Protein AF-C3YH88-F1 (afdb_monomer_lite)

Radius of gyration: 32.27 Å; chains: 1; bounding box: 60×62×86 Å

InterPro domains:
  IPR047794 Peptidase C45-like [NF040521] (9-190)
  IPR056704 Domain of unknown function DUF7802 [PF25085] (196-323)

pLDDT: mean 88.41, std 13.6, range [34.88, 98.88]

Structure (mmCIF, N/CA/C/O backbone):
data_AF-C3YH88-F1
#
_entry.id   AF-C3YH88-F1
#
loop_
_atom_site.group_PDB
_atom_site.id
_atom_site.type_symbol
_atom_site.label_atom_id
_atom_site.label_alt_id
_atom_site.label_comp_id
_atom_site.label_asym_id
_atom_site.label_entity_id
_atom_site.label_seq_id
_atom_site.pdbx_PDB_ins_code
_atom_site.Cartn_x
_atom_site.Cartn_y
_atom_site.Cartn_z
_atom_site.occupancy
_atom_site.B_iso_or_equiv
_atom_site.auth_seq_id
_atom_site.auth_comp_id
_atom_site.auth_asym_id
_atom_site.auth_atom_id
_atom_site.pdbx_PDB_model_num
ATOM 1 N N . MET A 1 1 ? -19.831 -17.818 22.509 1.00 57.97 1 MET A N 1
ATOM 2 C CA . MET A 1 1 ? -19.609 -16.361 22.603 1.00 57.97 1 MET A CA 1
ATOM 3 C C . MET A 1 1 ? -20.347 -15.708 21.444 1.00 57.97 1 MET A C 1
ATOM 5 O O . MET A 1 1 ? -20.298 -16.272 20.360 1.00 57.97 1 MET A O 1
ATOM 9 N N . ALA A 1 2 ? -21.088 -14.621 21.659 1.00 77.31 2 ALA A N 1
ATOM 10 C CA . ALA A 1 2 ? -21.776 -13.920 20.571 1.00 77.31 2 ALA A CA 1
ATOM 11 C C . ALA A 1 2 ? -20.863 -12.811 20.034 1.00 77.31 2 ALA A C 1
ATOM 13 O O . ALA A 1 2 ? -20.446 -11.947 20.805 1.00 77.31 2 ALA A O 1
ATOM 14 N N . VAL A 1 3 ? -20.541 -12.851 18.741 1.00 85.88 3 VAL A N 1
ATOM 15 C CA . VAL A 1 3 ? -19.722 -11.819 18.089 1.00 85.88 3 VAL A CA 1
ATOM 16 C C . VAL A 1 3 ? -20.570 -10.562 17.908 1.00 85.88 3 VAL A C 1
ATOM 18 O O . VAL A 1 3 ? -21.700 -10.633 17.422 1.00 85.88 3 VAL A O 1
ATOM 21 N N . ARG A 1 4 ? -20.051 -9.405 18.331 1.00 92.50 4 ARG A N 1
ATOM 22 C CA . ARG A 1 4 ? -20.743 -8.120 18.160 1.00 92.50 4 ARG A CA 1
ATOM 23 C C . ARG A 1 4 ? -20.701 -7.696 16.699 1.00 92.50 4 ARG A C 1
ATOM 25 O O . ARG A 1 4 ? -19.657 -7.814 16.069 1.00 92.50 4 ARG A O 1
ATOM 32 N N . VAL A 1 5 ? -21.811 -7.159 16.200 1.00 96.31 5 VAL A N 1
ATOM 33 C CA . VAL A 1 5 ? -21.922 -6.632 14.836 1.00 96.31 5 VAL A CA 1
ATOM 34 C C . VAL A 1 5 ? -22.281 -5.150 14.898 1.00 96.31 5 VAL A C 1
ATOM 36 O O . VAL A 1 5 ? -23.243 -4.771 15.567 1.00 96.31 5 VAL A O 1
ATOM 39 N N . CYS A 1 6 ? -21.511 -4.322 14.199 1.00 95.25 6 CYS A N 1
ATOM 40 C CA . CYS A 1 6 ? -21.687 -2.881 14.089 1.00 95.25 6 CYS A CA 1
ATOM 41 C C . CYS A 1 6 ? -22.045 -2.527 12.642 1.00 95.25 6 CYS A C 1
ATOM 43 O O . CYS A 1 6 ? -21.189 -2.588 11.762 1.00 95.25 6 CYS A O 1
ATOM 45 N N . CYS A 1 7 ? -23.295 -2.141 12.393 1.00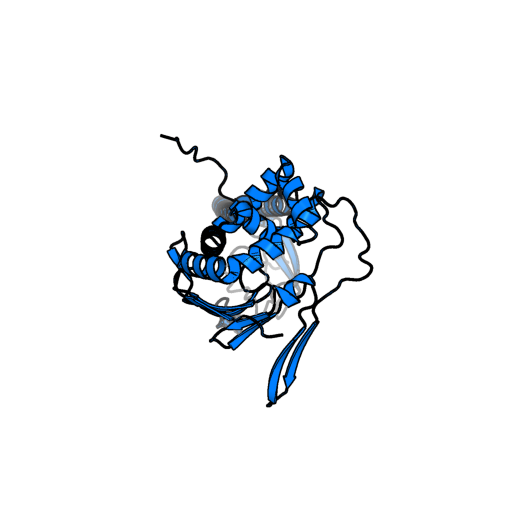 98.06 7 CYS A N 1
ATOM 46 C CA . CYS A 1 7 ? -23.708 -1.619 11.091 1.00 98.06 7 CYS A CA 1
ATOM 47 C C . CYS A 1 7 ? -23.444 -0.111 11.039 1.00 98.06 7 CYS A C 1
ATOM 49 O O . CYS A 1 7 ? -23.982 0.629 11.864 1.00 98.06 7 CYS A O 1
ATOM 51 N N . VAL A 1 8 ? -22.637 0.341 10.084 1.00 98.44 8 VAL A N 1
ATOM 52 C CA . VAL A 1 8 ? -22.178 1.734 9.973 1.00 98.44 8 VAL A CA 1
ATOM 53 C C . VAL A 1 8 ? -22.322 2.238 8.544 1.00 98.44 8 VAL A C 1
ATOM 55 O O . VAL A 1 8 ? -22.305 1.456 7.592 1.00 98.44 8 VAL A O 1
ATOM 58 N N . ARG A 1 9 ? -22.514 3.549 8.387 1.00 98.50 9 ARG A N 1
ATOM 59 C CA . ARG A 1 9 ? -22.671 4.163 7.063 1.00 98.50 9 ARG A CA 1
ATOM 60 C C . ARG A 1 9 ? -22.271 5.632 7.010 1.00 98.50 9 ARG A C 1
ATOM 62 O O . ARG A 1 9 ? -22.365 6.303 8.036 1.00 98.50 9 ARG A O 1
ATOM 69 N N . GLY A 1 10 ? -21.954 6.133 5.824 1.00 98.56 10 GLY A N 1
ATOM 70 C CA . GLY A 1 10 ? -21.683 7.550 5.564 1.00 98.56 10 GLY A CA 1
ATOM 71 C C . GLY A 1 10 ? -20.268 7.779 5.044 1.00 98.56 10 GLY A C 1
ATOM 72 O O . GLY A 1 10 ? -19.643 6.858 4.524 1.00 98.56 10 GLY A O 1
ATOM 73 N N . SER A 1 11 ? -19.730 8.983 5.236 1.00 98.56 11 SER A N 1
ATOM 74 C CA . SER A 1 11 ? -18.322 9.253 4.919 1.00 98.56 11 SER A CA 1
ATOM 75 C C . SER A 1 11 ? -17.373 8.442 5.809 1.00 98.56 11 SER A C 1
ATOM 77 O O . SER A 1 11 ? -17.748 8.017 6.905 1.00 98.56 11 SER A O 1
ATOM 79 N N . HIS A 1 12 ? -16.114 8.293 5.392 1.00 98.50 12 HIS A N 1
ATOM 80 C CA . HIS A 1 12 ? -15.069 7.638 6.187 1.00 98.50 12 HIS A CA 1
ATOM 81 C C . HIS A 1 12 ? -14.992 8.162 7.629 1.00 98.50 12 HIS A C 1
ATOM 83 O O . HIS A 1 12 ? -15.072 7.386 8.582 1.00 98.50 12 HIS A O 1
ATOM 89 N N . TYR A 1 13 ? -14.964 9.484 7.822 1.00 98.75 13 TYR A N 1
ATOM 90 C CA . TYR A 1 13 ? -15.019 10.083 9.160 1.00 98.75 13 TYR A CA 1
ATOM 91 C C . TYR A 1 13 ? -16.276 9.664 9.948 1.00 98.75 13 TYR A C 1
ATOM 93 O O . TYR A 1 13 ? -16.187 9.299 11.122 1.00 98.75 13 TYR A O 1
ATOM 101 N N . GLN A 1 14 ? -17.462 9.678 9.326 1.00 98.81 14 GLN A N 1
ATOM 102 C CA . GLN A 1 14 ? -18.712 9.294 9.997 1.00 98.81 14 GLN A CA 1
ATOM 103 C C . GLN A 1 14 ? -18.744 7.807 10.363 1.00 98.81 14 GLN A C 1
ATOM 105 O O . GLN A 1 14 ? -19.274 7.447 11.420 1.00 98.81 14 GLN A O 1
ATOM 110 N N . VAL A 1 15 ? -18.196 6.950 9.502 1.00 98.69 15 VAL A N 1
ATOM 111 C CA . VAL A 1 15 ? -18.030 5.513 9.738 1.00 98.69 15 VAL A CA 1
ATOM 112 C C . VAL A 1 15 ? -17.106 5.290 10.931 1.00 98.69 15 VAL A C 1
ATOM 114 O O . VAL A 1 15 ? -17.516 4.649 11.902 1.00 98.69 15 VAL A O 1
ATOM 117 N N . GLY A 1 16 ? -15.934 5.927 10.934 1.00 98.69 16 GLY A N 1
ATOM 118 C CA . GLY A 1 16 ? -15.005 5.914 12.060 1.00 98.69 16 GLY A CA 1
ATOM 119 C C . GLY A 1 16 ? -15.659 6.370 13.363 1.00 98.69 16 GLY A C 1
ATOM 120 O O . GLY A 1 16 ? -15.579 5.681 14.380 1.00 98.69 16 GLY A O 1
ATOM 121 N N . LEU A 1 17 ? -16.399 7.481 13.332 1.00 98.88 17 LEU A N 1
ATOM 122 C CA . LEU A 1 17 ? -17.124 8.025 14.484 1.00 98.88 17 LEU A CA 1
ATOM 123 C C . LEU A 1 17 ? -18.154 7.043 15.054 1.00 98.88 17 LEU A C 1
ATOM 125 O O . LEU A 1 17 ? -18.260 6.890 16.276 1.00 98.88 17 LEU A O 1
ATOM 129 N N . GLN A 1 18 ? -18.907 6.362 14.190 1.00 98.75 18 GLN A N 1
ATOM 130 C CA . GLN A 1 18 ? -19.870 5.341 14.603 1.00 98.75 18 GLN A CA 1
ATOM 131 C C . GLN A 1 18 ? -19.177 4.127 15.225 1.00 98.75 18 GLN A C 1
ATOM 133 O O . GLN A 1 18 ? -19.597 3.688 16.299 1.00 98.75 18 GLN A O 1
ATOM 138 N N . ILE A 1 19 ? -18.096 3.630 14.611 1.00 98.38 19 ILE A N 1
ATOM 139 C CA . ILE A 1 19 ? -17.292 2.523 15.150 1.00 98.38 19 ILE A CA 1
ATOM 140 C C . ILE A 1 19 ? -16.731 2.905 16.522 1.00 98.38 19 ILE A C 1
ATOM 142 O O . ILE A 1 19 ? -16.941 2.182 17.496 1.00 98.38 19 ILE A O 1
ATOM 146 N N . GLY A 1 20 ? -16.093 4.074 16.631 1.00 98.31 20 GLY A N 1
ATOM 147 C CA . GLY A 1 20 ? -15.507 4.572 17.873 1.00 98.31 20 GLY A CA 1
ATOM 148 C C . GLY A 1 20 ? -16.529 4.674 19.006 1.00 98.31 20 GLY A C 1
ATOM 149 O O . GLY A 1 20 ? -16.236 4.276 20.131 1.00 98.31 20 GLY A O 1
ATOM 150 N N . ARG A 1 21 ? -17.754 5.140 18.722 1.00 98.44 21 ARG A N 1
ATOM 151 C CA . ARG A 1 21 ? -18.841 5.207 19.717 1.00 98.44 21 ARG A CA 1
ATOM 152 C C . ARG A 1 21 ? -19.345 3.822 20.118 1.00 98.44 21 ARG A C 1
ATOM 154 O O . ARG A 1 21 ? -19.516 3.559 21.307 1.00 98.44 21 ARG A O 1
ATOM 161 N N . ALA A 1 22 ? -19.580 2.944 19.144 1.00 97.75 22 ALA A N 1
ATOM 162 C CA . ALA A 1 22 ? -20.133 1.610 19.376 1.00 97.75 22 ALA A CA 1
ATOM 163 C C . ALA A 1 22 ? -19.144 0.668 20.087 1.00 97.75 22 ALA A C 1
ATOM 165 O O . ALA A 1 22 ? -19.549 -0.181 20.885 1.00 97.75 22 ALA A O 1
ATOM 166 N N . ALA A 1 23 ? -17.847 0.829 19.820 1.00 96.94 23 ALA A N 1
ATOM 167 C CA . ALA A 1 23 ? -16.780 -0.017 20.339 1.00 96.94 23 ALA A CA 1
ATOM 168 C C . ALA A 1 23 ? -15.879 0.679 21.373 1.00 96.94 23 ALA A C 1
ATOM 170 O O . ALA A 1 23 ? -14.876 0.092 21.766 1.00 96.94 23 ALA A O 1
ATOM 171 N N . ARG A 1 24 ? -16.236 1.878 21.871 1.00 97.50 24 ARG A N 1
ATOM 172 C CA . ARG A 1 24 ? -15.436 2.679 22.827 1.00 97.50 24 ARG A CA 1
ATOM 173 C C . ARG A 1 24 ? -14.778 1.839 23.923 1.00 97.50 24 ARG A C 1
ATOM 175 O O . ARG A 1 24 ? -13.582 1.968 24.159 1.00 97.50 24 ARG A O 1
ATOM 182 N N . ARG A 1 25 ? -15.561 0.981 24.587 1.00 97.12 25 ARG A N 1
ATOM 183 C CA . ARG A 1 25 ? -15.073 0.134 25.685 1.00 97.12 25 ARG A CA 1
ATOM 184 C C . ARG A 1 25 ? -14.060 -0.900 25.191 1.00 97.12 25 ARG A C 1
ATOM 186 O O . ARG A 1 25 ? -13.023 -1.050 25.817 1.00 97.12 25 ARG A O 1
ATOM 193 N N . GLN A 1 26 ? -14.353 -1.584 24.084 1.00 97.31 26 GLN A N 1
ATOM 194 C CA . GLN A 1 26 ? -13.459 -2.582 23.493 1.00 97.31 26 GLN A CA 1
ATOM 195 C C . GLN A 1 26 ? -12.142 -1.957 23.038 1.00 97.31 26 GLN A C 1
ATOM 197 O O . GLN A 1 26 ? -11.095 -2.531 23.295 1.00 97.31 26 GLN A O 1
ATOM 202 N N . ILE A 1 27 ? -12.187 -0.773 22.420 1.00 98.12 27 ILE A N 1
ATOM 203 C CA . ILE A 1 27 ? -10.985 -0.068 21.960 1.00 98.12 27 ILE A CA 1
ATOM 204 C C . ILE A 1 27 ? -10.130 0.359 23.158 1.00 98.12 27 ILE A C 1
ATOM 206 O O . ILE A 1 27 ? -8.933 0.092 23.179 1.00 98.12 27 ILE A O 1
ATOM 210 N N . ALA A 1 28 ? -10.737 0.979 24.174 1.00 98.25 28 ALA A N 1
ATOM 211 C CA . ALA A 1 28 ? -10.010 1.414 25.365 1.00 98.25 28 ALA A CA 1
ATOM 212 C C . ALA A 1 28 ? -9.378 0.232 26.116 1.00 98.25 28 ALA A C 1
ATOM 214 O O . ALA A 1 28 ? -8.209 0.293 26.479 1.00 98.25 28 ALA A O 1
ATOM 215 N N . GLU A 1 29 ? -10.137 -0.851 26.303 1.00 97.81 29 GLU A N 1
ATOM 216 C CA . GLU A 1 29 ? -9.656 -2.064 26.967 1.00 97.81 29 GLU A CA 1
ATOM 217 C C . GLU A 1 29 ? -8.563 -2.774 26.158 1.00 97.81 29 GLU A C 1
ATOM 219 O O . GLU A 1 29 ? -7.609 -3.281 26.741 1.00 97.81 29 GLU A O 1
ATOM 224 N N . TYR A 1 30 ? -8.678 -2.787 24.826 1.00 97.31 30 TYR A N 1
ATOM 225 C CA . TYR A 1 30 ? -7.654 -3.351 23.954 1.00 97.31 30 TYR A CA 1
ATOM 226 C C . TYR A 1 30 ? -6.347 -2.581 24.103 1.00 97.31 30 TYR A C 1
ATOM 228 O O . TYR A 1 30 ? -5.350 -3.194 24.453 1.00 97.31 30 TYR A O 1
ATOM 236 N N . LEU A 1 31 ? -6.353 -1.250 23.944 1.00 96.75 31 LEU A N 1
ATOM 237 C CA . LEU A 1 31 ? -5.138 -0.442 24.102 1.00 96.75 31 LEU A CA 1
ATOM 238 C C . LEU A 1 31 ? -4.496 -0.614 25.484 1.00 96.75 31 LEU A C 1
ATOM 240 O O . LEU A 1 31 ? -3.288 -0.804 25.568 1.00 96.75 31 LEU A O 1
ATOM 244 N N . ASP A 1 32 ? -5.292 -0.576 26.555 1.00 96.69 32 ASP A N 1
ATOM 245 C CA . ASP A 1 32 ? -4.800 -0.695 27.935 1.00 96.69 32 ASP A CA 1
ATOM 246 C C . ASP A 1 32 ? -4.107 -2.043 28.202 1.00 96.69 32 ASP A C 1
ATOM 248 O O . ASP A 1 32 ? -3.078 -2.102 28.874 1.00 96.69 32 ASP A O 1
ATOM 252 N N . ARG A 1 33 ? -4.644 -3.132 27.637 1.00 96.50 33 ARG A N 1
ATOM 253 C CA . ARG A 1 33 ? -4.150 -4.499 27.862 1.00 96.50 33 ARG A CA 1
ATOM 254 C C . ARG A 1 33 ? -3.160 -4.982 26.800 1.00 96.50 33 ARG A C 1
ATOM 256 O O . ARG A 1 33 ? -2.546 -6.030 26.995 1.00 96.50 33 ARG A O 1
ATOM 263 N N . HIS A 1 34 ? -3.013 -4.269 25.684 1.00 94.44 34 HIS A N 1
ATOM 264 C CA . HIS A 1 34 ? -2.183 -4.708 24.567 1.00 94.44 34 HIS A CA 1
ATOM 265 C C . HIS A 1 34 ? -0.698 -4.696 24.939 1.00 94.44 34 HIS A C 1
ATOM 267 O O . HIS A 1 34 ? -0.127 -3.667 25.306 1.00 94.44 34 HIS A O 1
ATOM 273 N N . HIS A 1 35 ? -0.046 -5.844 24.779 1.00 90.94 35 HIS A N 1
ATOM 274 C CA . HIS A 1 35 ? 1.294 -6.105 25.305 1.00 90.94 35 HIS A CA 1
ATOM 275 C C . HIS A 1 35 ? 2.395 -5.157 24.784 1.00 90.94 35 HIS A C 1
ATOM 277 O O . HIS A 1 35 ? 3.345 -4.879 25.516 1.00 90.94 35 HIS A O 1
ATOM 283 N N . VAL A 1 36 ? 2.280 -4.616 23.561 1.00 91.00 36 VAL A N 1
ATOM 284 C CA . VAL A 1 36 ? 3.256 -3.638 23.024 1.00 91.00 36 VAL A CA 1
ATOM 285 C C . VAL A 1 36 ? 2.870 -2.173 23.222 1.00 91.00 36 VAL A C 1
ATOM 287 O O . VAL A 1 36 ? 3.720 -1.306 23.025 1.00 91.00 36 VAL A O 1
ATOM 290 N N . PHE A 1 37 ? 1.629 -1.851 23.604 1.00 95.31 37 PHE A N 1
ATOM 291 C CA . PHE A 1 37 ? 1.146 -0.465 23.540 1.00 95.31 37 PHE A CA 1
ATOM 292 C C . PHE A 1 37 ? 1.916 0.472 24.481 1.00 95.31 37 PHE A C 1
ATOM 294 O O . PHE A 1 37 ? 2.349 1.547 24.067 1.00 95.31 37 PHE A O 1
ATOM 301 N N . ALA A 1 38 ? 2.194 0.035 25.712 1.00 94.44 38 ALA A N 1
ATOM 302 C CA . ALA A 1 38 ? 3.003 0.807 26.658 1.00 94.44 38 ALA A CA 1
ATOM 303 C C . ALA A 1 38 ? 4.431 1.077 26.137 1.00 94.44 38 ALA A C 1
ATOM 305 O O . ALA A 1 38 ? 4.948 2.184 26.292 1.00 94.44 38 ALA A O 1
ATOM 306 N N . ASN A 1 39 ? 5.052 0.094 25.473 1.00 93.62 39 ASN A N 1
ATOM 307 C CA . ASN A 1 39 ? 6.373 0.258 24.861 1.00 93.62 39 ASN A CA 1
ATOM 308 C C . ASN A 1 39 ? 6.332 1.251 23.687 1.00 93.62 39 ASN A C 1
ATOM 310 O O . ASN A 1 39 ? 7.173 2.143 23.597 1.00 93.62 39 ASN A O 1
ATOM 314 N N . LEU A 1 40 ? 5.316 1.151 22.824 1.00 95.56 40 LEU A N 1
ATOM 315 C CA . LEU A 1 40 ? 5.109 2.077 21.708 1.00 95.56 40 LEU A CA 1
ATOM 316 C C . LEU A 1 40 ? 4.924 3.522 22.185 1.00 95.56 40 LEU A C 1
ATOM 318 O O . LEU A 1 40 ? 5.488 4.438 21.587 1.00 95.56 40 LEU A O 1
ATOM 322 N N . LEU A 1 41 ? 4.186 3.736 23.279 1.00 96.56 41 LEU A N 1
ATOM 323 C CA . LEU A 1 41 ? 4.066 5.061 23.891 1.00 96.56 41 LEU A CA 1
ATOM 324 C C . LEU A 1 41 ? 5.427 5.591 24.351 1.00 96.56 41 LEU A C 1
ATOM 326 O O . LEU A 1 41 ? 5.716 6.764 24.124 1.00 96.56 41 LEU A O 1
ATOM 330 N N . GLY A 1 42 ? 6.273 4.739 24.940 1.00 95.75 42 GLY A N 1
ATOM 331 C CA . GLY A 1 42 ? 7.651 5.082 25.296 1.00 95.75 42 GLY A CA 1
ATOM 332 C C . GLY A 1 42 ? 8.488 5.493 24.081 1.00 95.75 42 GLY A C 1
ATOM 333 O O . GLY A 1 42 ? 9.126 6.545 24.106 1.00 95.75 42 GLY A O 1
ATOM 334 N N . ILE A 1 43 ? 8.420 4.725 22.988 1.00 94.75 43 ILE A N 1
ATOM 335 C CA . ILE A 1 43 ? 9.097 5.046 21.721 1.00 94.75 43 ILE A CA 1
ATOM 336 C C . ILE A 1 43 ? 8.622 6.403 21.182 1.00 94.75 43 ILE A C 1
ATOM 338 O O . ILE A 1 43 ? 9.448 7.231 20.798 1.00 94.75 43 ILE A O 1
ATOM 342 N N . LEU A 1 44 ? 7.314 6.676 21.207 1.00 95.12 44 LEU A N 1
ATOM 343 C CA . LEU A 1 44 ? 6.722 7.927 20.715 1.00 95.12 44 LEU A CA 1
ATOM 344 C C . LEU A 1 44 ? 7.171 9.182 21.497 1.00 95.12 44 LEU A C 1
ATOM 346 O O . LEU A 1 44 ? 7.090 10.298 20.966 1.00 95.12 44 LEU A O 1
ATOM 350 N N . GLN A 1 45 ? 7.638 9.025 22.743 1.00 95.50 45 GLN A N 1
ATOM 351 C CA . GLN A 1 45 ? 8.230 10.121 23.525 1.00 95.50 45 GLN A CA 1
ATOM 352 C C . GLN A 1 45 ? 9.681 10.433 23.132 1.00 95.50 45 GLN A C 1
ATOM 354 O O . GLN A 1 45 ? 10.199 11.484 23.505 1.00 95.50 45 GLN A O 1
ATOM 359 N N . THR A 1 46 ? 10.352 9.549 22.392 1.00 95.44 46 THR A N 1
ATOM 360 C CA . THR A 1 46 ? 11.701 9.812 21.879 1.00 95.44 46 THR A CA 1
ATOM 361 C C . THR A 1 46 ? 11.647 10.677 20.622 1.00 95.44 46 THR A C 1
ATOM 363 O O . THR A 1 46 ? 10.702 10.589 19.837 1.00 95.44 46 THR A O 1
ATOM 366 N N . GLU A 1 47 ? 12.693 11.470 20.381 1.00 92.56 47 GLU A N 1
ATOM 367 C CA . GLU A 1 47 ? 12.793 12.288 19.164 1.00 92.56 47 GLU A CA 1
ATOM 368 C C . GLU A 1 47 ? 12.760 11.422 17.895 1.00 92.56 47 GLU A C 1
ATOM 370 O O . GLU A 1 47 ? 12.002 11.688 16.966 1.00 92.56 47 GLU A O 1
ATOM 375 N N . ALA A 1 48 ? 13.523 10.324 17.880 1.00 89.50 48 ALA A N 1
ATOM 376 C CA . ALA A 1 48 ? 13.552 9.399 16.749 1.00 89.50 48 ALA A CA 1
ATOM 377 C C . ALA A 1 48 ? 12.178 8.759 16.489 1.00 89.50 48 ALA A C 1
ATOM 379 O O . ALA A 1 48 ? 11.735 8.688 15.342 1.00 89.50 48 ALA A O 1
ATOM 380 N N . GLY A 1 49 ? 11.482 8.325 17.546 1.00 92.62 49 GLY A N 1
ATOM 381 C CA . GLY A 1 49 ? 10.148 7.738 17.429 1.00 92.62 49 GLY A CA 1
ATOM 382 C C . GLY A 1 49 ? 9.113 8.751 16.955 1.00 92.62 49 GLY A C 1
ATOM 383 O O . GLY A 1 49 ? 8.271 8.419 16.122 1.00 92.62 49 GLY A O 1
ATOM 384 N N . ARG A 1 50 ? 9.212 10.008 17.406 1.00 94.31 50 ARG A N 1
ATOM 385 C CA . ARG A 1 50 ? 8.354 11.095 16.926 1.00 94.31 50 ARG A CA 1
ATOM 386 C C . ARG A 1 50 ? 8.581 11.389 15.446 1.00 94.31 50 ARG A C 1
ATOM 388 O O . ARG A 1 50 ? 7.608 11.505 14.707 1.00 94.31 50 ARG A O 1
ATOM 395 N N . ILE A 1 51 ? 9.836 11.471 15.004 1.00 90.56 51 ILE A N 1
ATOM 396 C CA . ILE A 1 51 ? 10.178 11.681 13.590 1.00 90.56 51 ILE A CA 1
ATOM 397 C C . ILE A 1 51 ? 9.581 10.570 12.719 1.00 90.56 51 ILE A C 1
ATOM 399 O O . ILE A 1 51 ? 8.975 10.870 11.687 1.00 90.56 51 ILE A O 1
ATOM 403 N N . LEU A 1 52 ? 9.721 9.309 13.141 1.00 91.19 52 LEU A N 1
ATOM 404 C CA . LEU A 1 52 ? 9.205 8.158 12.401 1.00 91.19 52 LEU A CA 1
ATOM 405 C C . LEU A 1 52 ? 7.671 8.163 12.339 1.00 91.19 52 LEU A C 1
ATOM 407 O O . LEU A 1 52 ? 7.101 8.054 11.256 1.00 91.19 52 LEU A O 1
ATOM 411 N N . TYR A 1 53 ? 7.011 8.372 13.480 1.00 95.56 53 TYR A N 1
ATOM 412 C CA . TYR A 1 53 ? 5.556 8.487 13.575 1.00 95.56 53 TYR A CA 1
ATOM 413 C C . TYR A 1 53 ? 5.005 9.585 12.650 1.00 95.56 53 TYR A C 1
ATOM 415 O O . TYR A 1 53 ? 4.078 9.349 11.875 1.00 95.56 53 TYR A O 1
ATOM 423 N N . GLU A 1 54 ? 5.596 10.783 12.686 1.00 95.31 54 GLU A N 1
ATOM 424 C CA . GLU A 1 54 ? 5.170 11.897 11.832 1.00 95.31 54 GLU A CA 1
ATOM 425 C C . GLU A 1 54 ? 5.453 11.617 10.348 1.00 95.31 54 GLU A C 1
ATOM 427 O O . GLU A 1 54 ? 4.711 12.074 9.481 1.00 95.31 54 GLU A O 1
ATOM 432 N N . GLY A 1 55 ? 6.511 10.858 10.041 1.00 92.62 55 GLY A N 1
ATOM 433 C CA . GLY A 1 55 ? 6.790 10.349 8.698 1.00 92.62 55 GLY A CA 1
ATOM 434 C C . GLY A 1 55 ? 5.669 9.456 8.175 1.00 92.62 55 GLY A C 1
ATOM 435 O O . GLY A 1 55 ? 5.100 9.755 7.125 1.00 92.62 55 GLY A O 1
ATOM 436 N N . TYR A 1 56 ? 5.292 8.425 8.936 1.00 95.56 56 TYR A N 1
ATOM 437 C CA . TYR A 1 56 ? 4.182 7.540 8.572 1.00 95.56 56 TYR A CA 1
ATOM 438 C C . TYR A 1 56 ? 2.855 8.284 8.462 1.00 95.56 56 TYR A C 1
ATOM 440 O O . TYR A 1 56 ? 2.102 8.052 7.519 1.00 95.56 56 TYR A O 1
ATOM 448 N N . LEU A 1 57 ? 2.579 9.228 9.365 1.00 97.31 57 LEU A N 1
ATOM 449 C CA . LEU A 1 57 ? 1.360 10.030 9.298 1.00 97.31 57 LEU A CA 1
ATOM 450 C C . LEU A 1 57 ? 1.306 10.900 8.039 1.00 97.31 57 LEU A C 1
ATOM 452 O O . LEU A 1 57 ? 0.246 11.014 7.425 1.00 97.31 57 LEU A O 1
ATOM 456 N N . ARG A 1 58 ? 2.428 11.509 7.635 1.00 95.94 58 ARG A N 1
ATOM 457 C CA . ARG A 1 58 ? 2.500 12.267 6.377 1.00 95.94 58 ARG A CA 1
ATOM 458 C C . ARG A 1 58 ? 2.276 11.368 5.166 1.00 95.94 58 ARG A C 1
ATOM 460 O O . ARG A 1 58 ? 1.454 11.718 4.323 1.00 95.94 58 ARG A O 1
ATOM 467 N N . ALA A 1 59 ? 2.939 10.213 5.113 1.00 94.69 59 ALA A N 1
ATOM 468 C CA . ALA A 1 59 ? 2.767 9.252 4.026 1.00 94.69 59 ALA A CA 1
ATOM 469 C C . ALA A 1 59 ? 1.310 8.765 3.930 1.00 94.69 59 ALA A C 1
ATOM 471 O O . ALA A 1 59 ? 0.715 8.803 2.855 1.00 94.69 59 ALA A O 1
ATOM 472 N N . ALA A 1 60 ? 0.695 8.406 5.063 1.00 96.25 60 ALA A N 1
ATOM 473 C CA . ALA A 1 60 ? -0.700 7.978 5.122 1.00 96.25 60 ALA A CA 1
ATOM 474 C C . ALA A 1 60 ? -1.671 9.082 4.680 1.00 96.25 60 ALA A C 1
ATOM 476 O O . ALA A 1 60 ? -2.586 8.812 3.913 1.00 96.25 60 ALA A O 1
ATOM 477 N N . LYS A 1 61 ? -1.461 10.335 5.105 1.00 96.06 61 LYS A N 1
ATOM 478 C CA . LYS A 1 61 ? -2.288 11.473 4.664 1.00 96.06 61 LYS A CA 1
ATOM 479 C C . LYS A 1 61 ? -2.153 11.765 3.172 1.00 96.06 61 LYS A C 1
ATOM 481 O O . LYS A 1 61 ? -3.127 12.183 2.561 1.00 96.06 61 LYS A O 1
ATOM 486 N N . SER A 1 62 ? -0.957 11.582 2.618 1.00 93.06 62 SER A N 1
ATOM 487 C CA . SER A 1 62 ? -0.689 11.805 1.197 1.00 93.06 62 SER A CA 1
ATOM 488 C C . SER A 1 62 ? -1.344 10.725 0.333 1.00 93.06 62 SER A C 1
ATOM 490 O O . SER A 1 62 ? -2.052 11.036 -0.620 1.00 93.06 62 SER A O 1
ATOM 492 N N . ALA A 1 63 ? -1.158 9.453 0.698 1.00 93.88 63 ALA A N 1
ATOM 493 C CA . ALA A 1 63 ? -1.632 8.323 -0.095 1.00 93.88 63 ALA A CA 1
ATOM 494 C C . ALA A 1 63 ? -3.112 7.980 0.151 1.00 93.88 63 ALA A C 1
ATOM 496 O O . ALA A 1 63 ? -3.836 7.660 -0.787 1.00 93.88 63 ALA A O 1
ATOM 497 N N . TYR A 1 64 ? -3.567 8.046 1.406 1.00 96.19 64 TYR A N 1
ATOM 498 C CA . TYR A 1 64 ? -4.878 7.552 1.837 1.00 96.19 64 TYR A CA 1
ATOM 499 C C . TYR A 1 64 ? -5.561 8.502 2.843 1.00 96.19 64 TYR A C 1
ATOM 501 O O . TYR A 1 64 ? -5.844 8.114 3.983 1.00 96.19 64 TYR A O 1
ATOM 509 N N . PRO A 1 65 ? -5.849 9.761 2.455 1.00 97.44 65 PRO A N 1
ATOM 510 C CA . PRO A 1 65 ? -6.405 10.766 3.368 1.00 97.44 65 PRO A CA 1
ATOM 511 C C . PRO A 1 65 ? -7.730 10.329 4.013 1.00 97.44 65 PRO A C 1
ATOM 513 O O . PRO A 1 65 ? -7.933 10.539 5.208 1.00 97.44 65 PRO A O 1
ATOM 516 N N . HIS A 1 66 ? -8.586 9.641 3.259 1.00 97.94 66 HIS A N 1
ATOM 517 C CA . HIS A 1 66 ? -9.871 9.119 3.722 1.00 97.94 66 HIS A CA 1
ATOM 518 C C . HIS A 1 66 ? -9.743 8.111 4.877 1.00 97.94 66 HIS A C 1
ATOM 520 O O . HIS A 1 66 ? -10.495 8.184 5.848 1.00 97.94 66 HIS A O 1
ATOM 526 N N . TYR A 1 67 ? -8.747 7.222 4.853 1.00 98.25 67 TYR A N 1
ATOM 527 C CA . TYR A 1 67 ? -8.498 6.304 5.969 1.00 98.25 67 TYR A CA 1
ATOM 528 C C . TYR A 1 67 ? -7.971 7.030 7.210 1.00 98.25 67 TYR A C 1
ATOM 530 O O . TYR A 1 67 ? -8.306 6.660 8.336 1.00 98.25 67 TYR A O 1
ATOM 538 N N . VAL A 1 68 ? -7.208 8.115 7.038 1.00 98.56 68 VAL A N 1
ATOM 539 C CA . VAL A 1 68 ? -6.812 8.964 8.171 1.00 98.56 68 VAL A CA 1
ATOM 540 C C . VAL A 1 68 ? -8.034 9.662 8.776 1.00 98.56 68 VAL A C 1
ATOM 542 O O . VAL A 1 68 ? -8.156 9.704 10.000 1.00 98.56 68 VAL A O 1
ATOM 545 N N . GLU A 1 69 ? -8.963 10.159 7.955 1.00 98.62 69 GLU A N 1
ATOM 546 C CA . GLU A 1 69 ? -10.235 10.732 8.419 1.00 98.62 69 GLU A CA 1
ATOM 547 C C . GLU A 1 69 ? -11.094 9.722 9.191 1.00 98.62 69 GLU A C 1
ATOM 549 O O . GLU A 1 69 ? -11.692 10.074 10.210 1.00 98.62 69 GLU A O 1
ATOM 554 N N . GLU A 1 70 ? -11.124 8.458 8.764 1.00 98.75 70 GLU A N 1
ATOM 555 C CA . GLU A 1 70 ? -11.802 7.384 9.494 1.00 98.75 70 GLU A CA 1
ATOM 556 C C . GLU A 1 70 ? -11.188 7.163 10.885 1.00 98.75 70 GLU A C 1
ATOM 558 O O . GLU A 1 70 ? -11.912 7.076 11.880 1.00 98.75 70 GLU A O 1
ATOM 563 N N . ILE A 1 71 ? -9.855 7.173 11.001 1.00 98.81 71 ILE A N 1
ATOM 564 C CA . ILE A 1 71 ? -9.165 7.085 12.300 1.00 98.81 71 ILE A CA 1
ATOM 565 C C . ILE A 1 71 ? -9.451 8.328 13.162 1.00 98.81 71 ILE A C 1
ATOM 567 O O . ILE A 1 71 ? -9.630 8.204 14.377 1.00 98.81 71 ILE A O 1
ATOM 571 N N . VAL A 1 72 ? -9.545 9.524 12.565 1.00 98.88 72 VAL A N 1
ATOM 572 C CA . VAL A 1 72 ? -9.960 10.753 13.272 1.00 98.88 72 VAL A CA 1
ATOM 573 C C . VAL A 1 72 ? -11.376 10.603 13.827 1.00 98.88 72 VAL A C 1
ATOM 575 O O . VAL A 1 72 ? -11.592 10.823 15.019 1.00 98.88 72 VAL A O 1
ATOM 578 N N . GLY A 1 73 ? -12.327 10.146 13.011 1.00 98.81 73 GLY A N 1
ATOM 579 C CA . GLY A 1 73 ? -13.682 9.853 13.470 1.00 98.81 73 GLY A CA 1
ATOM 580 C C . GLY A 1 73 ? -13.682 8.841 14.616 1.00 98.81 73 GLY A C 1
ATOM 581 O O . GLY A 1 73 ? -14.320 9.054 15.648 1.00 98.81 73 GLY A O 1
ATOM 582 N N . MET A 1 74 ? -12.905 7.763 14.487 1.00 98.75 74 MET A N 1
ATOM 583 C CA . MET A 1 74 ? -12.781 6.728 15.515 1.00 98.75 74 MET A CA 1
ATOM 584 C C . MET A 1 74 ? -12.198 7.262 16.825 1.00 98.75 74 MET A C 1
ATOM 586 O O . MET A 1 74 ? -12.678 6.895 17.904 1.00 98.75 74 MET A O 1
ATOM 590 N N . SER A 1 75 ? -11.220 8.164 16.750 1.00 98.81 75 SER A N 1
ATOM 591 C CA . SER A 1 75 ? -10.661 8.880 17.899 1.00 98.81 75 SER A CA 1
ATOM 592 C C . SER A 1 75 ? -11.739 9.681 18.623 1.00 98.81 75 SER A C 1
ATOM 594 O O . SER A 1 75 ? -11.952 9.483 19.819 1.00 98.81 75 SER A O 1
ATOM 596 N N . GLU A 1 76 ? -12.497 10.507 17.906 1.00 98.81 76 GLU A N 1
ATOM 597 C CA . GLU A 1 76 ? -13.562 11.314 18.506 1.00 98.81 76 GLU A CA 1
ATOM 598 C C . GLU A 1 76 ? -14.697 10.455 19.079 1.00 98.81 76 GLU A C 1
ATOM 600 O O . GLU A 1 76 ? -15.226 10.725 20.162 1.00 98.81 76 GLU A O 1
ATOM 605 N N . GLY A 1 77 ? -15.056 9.375 18.383 1.00 98.62 77 GLY A N 1
ATOM 606 C CA . GLY A 1 77 ? -16.112 8.465 18.812 1.00 98.62 77 GLY A CA 1
ATOM 607 C C . GLY A 1 77 ? -15.740 7.685 20.067 1.00 98.62 77 GLY A C 1
ATOM 608 O O . GLY A 1 77 ? -16.544 7.571 20.997 1.00 98.62 77 GLY A O 1
ATOM 609 N N . SER A 1 78 ? -14.507 7.185 20.120 1.00 98.44 78 SER A N 1
ATOM 610 C CA . SER A 1 78 ? -13.980 6.452 21.273 1.00 98.44 78 SER A CA 1
ATOM 611 C C . SER A 1 78 ? -13.565 7.381 22.416 1.00 98.44 78 SER A C 1
ATOM 613 O O . SER A 1 78 ? -13.585 6.963 23.570 1.00 98.44 78 SER A O 1
ATOM 615 N N . GLY A 1 79 ? -13.290 8.659 22.147 1.00 98.56 79 GLY A N 1
ATOM 616 C CA . GLY A 1 79 ? -12.718 9.596 23.118 1.00 98.56 79 GLY A CA 1
ATOM 617 C C . GLY A 1 79 ? -11.243 9.319 23.435 1.00 98.56 79 GLY A C 1
ATOM 618 O O . GLY A 1 79 ? -10.731 9.844 24.420 1.00 98.56 79 GLY A O 1
ATOM 619 N N . LEU A 1 80 ? -10.573 8.482 22.638 1.00 98.38 80 LEU A N 1
ATOM 620 C CA . LEU A 1 80 ? -9.154 8.168 22.787 1.00 98.38 80 LEU A CA 1
ATOM 621 C C . LEU A 1 80 ? -8.318 9.080 21.883 1.00 98.38 80 LEU A C 1
ATOM 623 O O . LEU A 1 80 ? -8.780 9.424 20.794 1.00 98.38 80 LEU A O 1
ATOM 627 N N . PRO A 1 81 ? -7.089 9.460 22.277 1.00 98.38 81 PRO A N 1
ATOM 628 C CA . PRO A 1 81 ? -6.250 10.329 21.458 1.00 98.38 81 PRO A CA 1
ATOM 629 C C . PRO A 1 81 ? -5.975 9.736 20.073 1.00 98.38 81 PRO A C 1
ATOM 631 O O . PRO A 1 81 ? -5.558 8.583 19.964 1.00 98.38 81 PRO A O 1
ATOM 634 N N . PHE A 1 82 ? -6.124 10.546 19.020 1.00 98.62 82 PHE A N 1
ATOM 635 C CA . PHE A 1 82 ? -5.823 10.145 17.639 1.00 98.62 82 PHE A CA 1
ATOM 636 C C . PHE A 1 82 ? -4.425 9.536 17.516 1.00 98.62 82 PHE A C 1
ATOM 638 O O . PHE A 1 82 ? -4.252 8.503 16.875 1.00 98.62 82 PHE A O 1
ATOM 645 N N . GLN A 1 83 ? -3.445 10.135 18.204 1.00 97.81 83 GLN A N 1
ATOM 646 C CA . GLN A 1 83 ? -2.067 9.653 18.202 1.00 97.81 83 GLN A CA 1
ATOM 647 C C . GLN A 1 83 ? -1.943 8.206 18.674 1.00 97.81 83 GLN A C 1
ATOM 649 O O . GLN A 1 83 ? -1.126 7.470 18.142 1.00 97.81 83 GLN A O 1
ATOM 654 N N . HIS A 1 84 ? -2.768 7.777 19.628 1.00 97.38 84 HIS A N 1
ATOM 655 C CA . HIS A 1 84 ? -2.733 6.411 20.141 1.00 97.38 84 HIS A CA 1
ATOM 656 C C . HIS A 1 84 ? -3.307 5.420 19.125 1.00 97.38 84 HIS A C 1
ATOM 658 O O . HIS A 1 84 ? -2.730 4.357 18.918 1.00 97.38 84 HIS A O 1
ATOM 664 N N . LEU A 1 85 ? -4.410 5.778 18.460 1.00 98.31 85 LEU A N 1
ATOM 665 C CA . LEU A 1 85 ? -5.010 4.927 17.431 1.00 98.31 85 LEU A CA 1
ATOM 666 C C . LEU A 1 85 ? -4.109 4.820 16.200 1.00 98.31 85 LEU A C 1
ATOM 668 O O . LEU A 1 85 ? -3.869 3.721 15.707 1.00 98.31 85 LEU A O 1
ATOM 672 N N . PHE A 1 86 ? -3.556 5.936 15.725 1.00 98.38 86 PHE A N 1
ATOM 673 C CA . PHE A 1 86 ? -2.638 5.913 14.587 1.00 98.38 86 PHE A CA 1
ATOM 674 C C . PHE A 1 86 ? -1.323 5.189 14.923 1.00 98.38 86 PHE A C 1
ATOM 676 O O . PHE A 1 86 ? -0.797 4.456 14.090 1.00 98.38 86 PHE A O 1
ATOM 683 N N . LEU A 1 87 ? -0.828 5.304 16.162 1.00 97.31 87 LEU A N 1
ATOM 684 C CA . LEU A 1 87 ? 0.344 4.554 16.626 1.00 97.31 87 LEU A CA 1
ATOM 685 C C . LEU A 1 87 ? 0.135 3.038 16.519 1.00 97.31 87 LEU A C 1
ATOM 687 O O . LEU A 1 87 ? 1.057 2.333 16.119 1.00 97.31 87 LEU A O 1
ATOM 691 N N . MET A 1 88 ? -1.074 2.545 16.806 1.00 96.81 88 MET A N 1
ATOM 692 C CA . MET A 1 88 ? -1.405 1.127 16.632 1.00 96.81 88 MET A CA 1
ATOM 693 C C . MET A 1 88 ? -1.434 0.684 15.166 1.00 96.81 88 MET A C 1
ATOM 695 O O . MET A 1 88 ? -1.106 -0.464 14.888 1.00 96.81 88 MET A O 1
ATOM 699 N N . HIS A 1 89 ? -1.751 1.576 14.2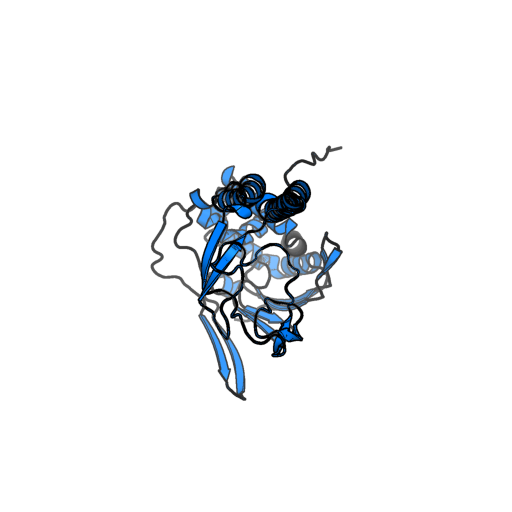24 1.00 96.31 89 HIS A N 1
ATOM 700 C CA . HIS A 1 89 ? -1.653 1.272 12.788 1.00 96.31 89 HIS A CA 1
ATOM 701 C C . HIS A 1 89 ? -0.203 1.155 12.307 1.00 96.31 89 HIS A C 1
ATOM 703 O O . HIS A 1 89 ? 0.041 0.523 11.290 1.00 96.31 89 HIS A O 1
ATOM 709 N N . CYS A 1 90 ? 0.747 1.740 13.042 1.00 94.44 90 CYS A N 1
ATOM 710 C CA . CYS A 1 90 ? 2.180 1.675 12.747 1.00 94.44 90 CYS A CA 1
ATOM 711 C C . CYS A 1 90 ? 2.918 0.691 13.671 1.00 94.44 90 CYS A C 1
ATOM 713 O O . CYS A 1 90 ? 4.142 0.762 13.789 1.00 94.44 90 CYS A O 1
ATOM 715 N N . GLN A 1 91 ? 2.200 -0.148 14.432 1.00 91.62 91 GLN A N 1
ATOM 716 C CA . GLN A 1 91 ? 2.800 -0.896 15.541 1.00 91.62 91 GLN A CA 1
ATOM 717 C C . GLN A 1 91 ? 3.946 -1.803 15.085 1.00 91.62 91 GLN A C 1
ATOM 719 O O . GLN A 1 91 ? 4.977 -1.873 15.752 1.00 91.62 91 GLN A O 1
ATOM 724 N N . SER A 1 92 ? 3.782 -2.477 13.948 1.00 88.19 92 SER A N 1
ATOM 725 C CA . SER A 1 92 ? 4.741 -3.457 13.448 1.00 88.19 92 SER A CA 1
ATOM 726 C C . SER A 1 92 ? 6.007 -2.761 12.969 1.00 88.19 92 SER A C 1
ATOM 728 O O . SER A 1 92 ? 7.109 -3.152 13.350 1.00 88.19 92 SER A O 1
ATOM 730 N N . GLU A 1 93 ? 5.851 -1.676 12.217 1.00 88.38 93 GLU A N 1
ATOM 731 C CA . GLU A 1 93 ? 6.938 -0.839 11.724 1.00 88.38 93 GLU A CA 1
ATOM 732 C C . GLU A 1 93 ? 7.707 -0.198 12.882 1.00 88.38 93 GLU A C 1
ATOM 734 O O . GLU A 1 93 ? 8.935 -0.258 12.934 1.00 88.38 93 GLU A O 1
ATOM 739 N N . MET A 1 94 ? 6.986 0.370 13.853 1.00 89.94 94 MET A N 1
ATOM 740 C CA . MET A 1 94 ? 7.570 1.008 15.031 1.00 89.94 94 MET A CA 1
ATOM 741 C C . MET A 1 94 ? 8.331 -0.002 15.897 1.00 89.94 94 MET A C 1
ATOM 743 O O . MET A 1 94 ? 9.447 0.280 16.319 1.00 89.94 94 MET A O 1
ATOM 747 N N . VAL A 1 95 ? 7.785 -1.197 16.144 1.00 87.56 95 VAL A N 1
ATOM 748 C CA . VAL A 1 95 ? 8.500 -2.234 16.909 1.00 87.56 95 VAL A CA 1
ATOM 749 C C . VAL A 1 95 ? 9.766 -2.673 16.174 1.00 87.56 95 VAL A C 1
ATOM 751 O O . VAL A 1 95 ? 10.831 -2.738 16.787 1.00 87.56 95 VAL A O 1
ATOM 754 N N . LEU A 1 96 ? 9.691 -2.925 14.866 1.00 85.69 96 LEU A N 1
ATOM 755 C CA . LEU A 1 96 ? 10.840 -3.379 14.079 1.00 85.69 96 LEU A CA 1
ATOM 756 C C . LEU A 1 96 ? 11.966 -2.337 14.010 1.00 85.69 96 LEU A C 1
ATOM 758 O O . LEU A 1 96 ? 13.144 -2.687 14.101 1.00 85.69 96 LEU A O 1
ATOM 762 N N . MET A 1 97 ? 11.625 -1.052 13.905 1.00 85.88 97 MET A N 1
ATOM 763 C CA . MET A 1 97 ? 12.610 0.033 13.833 1.00 85.88 97 MET A CA 1
ATOM 764 C C . MET A 1 97 ? 13.337 0.299 15.158 1.00 85.88 97 MET A C 1
ATOM 766 O O . MET A 1 97 ? 14.385 0.943 15.146 1.00 85.88 97 MET A O 1
ATOM 770 N N . PHE A 1 98 ? 12.816 -0.204 16.280 1.00 85.31 98 PHE A N 1
ATOM 771 C CA . PHE A 1 98 ? 13.369 0.011 17.622 1.00 85.31 98 PHE A CA 1
ATOM 772 C C . PHE A 1 98 ? 13.765 -1.289 18.343 1.00 85.31 98 PHE A C 1
ATOM 774 O O . PHE A 1 98 ? 14.230 -1.242 19.478 1.00 85.31 98 PHE A O 1
ATOM 781 N N . THR A 1 99 ? 13.623 -2.447 17.693 1.00 77.69 99 THR A N 1
ATOM 782 C CA . THR A 1 99 ? 14.104 -3.737 18.212 1.00 77.69 99 THR A CA 1
ATOM 783 C C . THR A 1 99 ? 15.474 -4.046 17.622 1.00 77.69 99 THR A C 1
ATOM 785 O O . THR A 1 99 ? 15.599 -4.222 16.412 1.00 77.69 99 THR A O 1
ATOM 788 N N . ASP A 1 100 ? 16.511 -4.066 18.460 1.00 65.75 100 ASP A N 1
ATOM 789 C CA . ASP A 1 100 ? 17.909 -4.225 18.020 1.00 65.75 100 ASP A CA 1
ATOM 790 C C . ASP A 1 100 ? 18.303 -5.678 17.718 1.00 65.75 100 ASP A C 1
ATOM 792 O O . ASP A 1 100 ? 19.288 -5.936 17.029 1.00 65.75 100 ASP A O 1
ATOM 796 N N . ASP A 1 101 ? 17.517 -6.639 18.198 1.00 64.94 101 ASP A N 1
ATOM 797 C CA . ASP A 1 101 ? 17.830 -8.050 18.047 1.00 64.94 101 ASP A CA 1
ATOM 798 C C . ASP A 1 101 ? 17.190 -8.624 16.777 1.00 64.94 101 ASP A C 1
ATOM 800 O O . ASP A 1 101 ? 15.964 -8.730 16.683 1.00 64.94 101 ASP A O 1
ATOM 804 N N . CYS A 1 102 ? 18.012 -9.127 15.849 1.00 65.94 102 CYS A N 1
ATOM 805 C CA . CYS A 1 102 ? 17.562 -10.072 14.824 1.00 65.94 102 CYS A CA 1
ATOM 806 C C . CYS A 1 102 ? 17.205 -11.421 15.492 1.00 65.94 102 CYS A C 1
ATOM 808 O O . CYS A 1 102 ? 17.920 -12.420 15.333 1.00 65.94 102 CYS A O 1
ATOM 810 N N . LYS A 1 103 ? 16.143 -11.472 16.307 1.00 58.47 103 LYS A N 1
ATOM 811 C CA . LYS A 1 103 ? 15.795 -12.691 17.045 1.00 58.47 103 LYS A CA 1
ATOM 812 C C . LYS A 1 103 ? 15.351 -13.777 16.066 1.00 58.47 103 LYS A C 1
ATOM 814 O O . LYS A 1 103 ? 14.523 -13.525 15.193 1.00 58.47 103 LYS A O 1
ATOM 819 N N . PRO A 1 104 ? 15.874 -15.009 16.176 1.00 54.84 104 PRO A N 1
ATOM 820 C CA . PRO A 1 104 ? 15.220 -16.150 15.560 1.00 54.84 104 PRO A CA 1
ATOM 821 C C . PRO A 1 104 ? 13.852 -16.308 16.226 1.00 54.84 104 PRO A C 1
ATOM 823 O O . PRO A 1 104 ? 13.769 -16.640 17.405 1.00 54.84 104 PRO A O 1
ATOM 826 N N . VAL A 1 105 ? 12.785 -16.012 15.486 1.00 58.75 105 VAL A N 1
ATOM 827 C CA . VAL A 1 105 ? 11.423 -16.275 15.949 1.00 58.75 105 VAL A CA 1
ATOM 828 C C . VAL A 1 105 ? 11.233 -17.788 15.914 1.00 58.75 105 VAL A C 1
ATOM 830 O O . VAL A 1 105 ? 11.336 -18.397 14.851 1.00 58.75 105 VAL A O 1
ATOM 833 N N . THR A 1 106 ? 11.078 -18.406 17.084 1.00 52.53 106 THR A N 1
ATOM 834 C CA . THR A 1 106 ? 11.034 -19.870 17.220 1.00 52.53 106 THR A CA 1
ATOM 835 C C . THR A 1 106 ? 9.649 -20.456 16.988 1.00 52.53 106 THR A C 1
ATOM 837 O O . THR A 1 106 ? 9.569 -21.626 16.651 1.00 52.53 106 THR A O 1
ATOM 840 N N . GLU A 1 107 ? 8.591 -19.654 17.090 1.00 53.91 107 GLU A N 1
ATOM 841 C CA . GLU A 1 107 ? 7.210 -20.003 16.750 1.00 53.91 107 GLU A CA 1
ATOM 842 C C . GLU A 1 107 ? 6.447 -18.689 16.545 1.00 53.91 107 GLU A C 1
ATOM 844 O O . GLU A 1 107 ? 6.593 -17.760 17.340 1.00 53.91 107 GLU A O 1
ATOM 849 N N . ILE A 1 108 ? 5.690 -18.585 15.454 1.00 56.66 108 ILE A N 1
ATOM 850 C CA . ILE A 1 108 ? 4.792 -17.457 15.207 1.00 56.66 108 ILE A CA 1
ATOM 851 C C . ILE A 1 108 ? 3.388 -18.025 15.392 1.00 56.66 108 ILE A C 1
ATOM 853 O O . ILE A 1 108 ? 2.990 -18.906 14.628 1.00 56.66 108 ILE A O 1
ATOM 857 N N . GLU A 1 109 ? 2.660 -17.572 16.413 1.00 66.62 109 GLU A N 1
ATOM 858 C CA . GLU A 1 109 ? 1.200 -17.702 16.401 1.00 66.62 109 GLU A CA 1
ATOM 859 C C . GLU A 1 109 ? 0.714 -17.029 15.117 1.00 66.62 109 GLU A C 1
ATOM 861 O O . GLU A 1 109 ? 1.102 -15.896 14.821 1.00 66.62 109 GLU A O 1
ATOM 866 N N . GLY A 1 110 ? -0.033 -17.756 14.294 1.00 76.50 110 GLY A N 1
ATOM 867 C CA . GLY A 1 110 ? -0.314 -17.287 12.951 1.00 76.50 110 GLY A CA 1
ATOM 868 C C . GLY A 1 110 ? -1.576 -17.886 12.381 1.00 76.50 110 GLY A C 1
ATOM 869 O O . GLY A 1 110 ? -1.844 -19.081 12.498 1.00 76.50 110 GLY A O 1
ATOM 870 N N . CYS A 1 111 ? -2.330 -17.032 11.708 1.00 89.44 111 CYS A N 1
ATOM 871 C CA . CYS A 1 111 ? -3.502 -17.427 10.963 1.00 89.44 111 CYS A CA 1
ATOM 872 C C . CYS A 1 111 ? -3.148 -18.421 9.847 1.00 89.44 111 CYS A C 1
ATOM 874 O O . CYS A 1 111 ? -2.066 -18.376 9.254 1.00 89.44 111 CYS A O 1
ATOM 876 N N . THR A 1 112 ? -4.104 -19.267 9.483 1.00 92.62 112 THR A N 1
ATOM 877 C CA . THR A 1 112 ? -4.065 -20.140 8.308 1.00 92.62 112 THR A CA 1
ATOM 878 C C . THR A 1 112 ? -5.237 -19.807 7.396 1.00 92.62 112 THR A C 1
ATOM 880 O O . THR A 1 112 ? -6.392 -19.741 7.809 1.00 92.62 112 THR A O 1
ATOM 883 N N . THR A 1 113 ? -4.938 -19.631 6.114 1.00 94.50 113 THR A N 1
ATOM 884 C CA . THR A 1 113 ? -5.953 -19.391 5.087 1.00 94.50 113 THR A CA 1
ATOM 885 C C . THR A 1 113 ? -5.934 -20.542 4.096 1.00 94.50 113 THR A C 1
ATOM 887 O O . THR A 1 113 ? -4.884 -20.895 3.561 1.00 94.50 113 THR A O 1
ATOM 890 N N . VAL A 1 114 ? -7.102 -21.121 3.827 1.00 95.06 114 VAL A N 1
ATOM 891 C CA . VAL A 1 114 ? -7.283 -22.181 2.832 1.00 95.06 114 VAL A CA 1
ATOM 892 C C . VAL A 1 114 ? -8.269 -21.706 1.777 1.00 95.06 114 VAL A C 1
ATOM 894 O O . VAL A 1 114 ? -9.402 -21.342 2.090 1.00 95.06 114 VAL A O 1
ATOM 897 N N . PHE A 1 115 ? -7.850 -21.752 0.512 1.00 95.06 115 PHE A N 1
ATOM 898 C CA . PHE A 1 115 ? -8.719 -21.493 -0.630 1.00 95.06 115 PHE A CA 1
ATOM 899 C C . PHE A 1 115 ? -8.938 -22.774 -1.433 1.00 95.06 115 PHE A C 1
ATOM 901 O O . PHE A 1 115 ? -8.009 -23.342 -2.006 1.00 95.06 115 PHE A O 1
ATOM 908 N N . LEU A 1 116 ? -10.187 -23.228 -1.476 1.00 94.00 116 LEU A N 1
ATOM 909 C CA . LEU A 1 116 ? -10.625 -24.387 -2.240 1.00 94.00 116 LEU A CA 1
ATOM 910 C C . LEU A 1 116 ? -11.314 -23.912 -3.516 1.00 94.00 116 LEU A C 1
ATOM 912 O O . LEU A 1 116 ? -12.369 -23.279 -3.467 1.00 94.00 116 LEU A O 1
ATOM 916 N N . ASN A 1 117 ? -10.727 -24.253 -4.662 1.00 93.69 117 ASN A N 1
ATOM 917 C CA . ASN A 1 117 ? -11.279 -23.960 -5.980 1.00 93.69 117 ASN A CA 1
ATOM 918 C C . ASN A 1 117 ? -11.654 -25.265 -6.692 1.00 93.69 117 ASN A C 1
ATOM 920 O O . ASN A 1 117 ? -10.816 -25.892 -7.339 1.00 93.69 117 ASN A O 1
ATOM 924 N N . VAL A 1 118 ? -12.908 -25.693 -6.546 1.00 93.06 118 VAL A N 1
ATOM 925 C CA . VAL A 1 118 ? -13.397 -26.939 -7.151 1.00 93.06 118 VAL A CA 1
ATOM 926 C C . VAL A 1 118 ? -13.844 -26.678 -8.592 1.00 93.06 118 VAL A C 1
ATOM 928 O O . VAL A 1 118 ? -14.683 -25.811 -8.842 1.00 93.06 118 VAL A O 1
ATOM 931 N N . GLN A 1 119 ? -13.322 -27.446 -9.555 1.00 91.69 119 GLN A N 1
ATOM 932 C CA . GLN A 1 119 ? -13.751 -27.358 -10.954 1.00 91.69 119 GLN A CA 1
ATOM 933 C C . GLN A 1 119 ? -15.249 -27.681 -11.068 1.00 91.69 119 GLN A C 1
ATOM 935 O O . GLN A 1 119 ? -15.688 -28.744 -10.637 1.00 91.69 119 GLN A O 1
ATOM 940 N N . ASN A 1 120 ? -16.029 -26.763 -11.648 1.00 91.75 120 ASN A N 1
ATOM 941 C CA . ASN A 1 120 ? -17.497 -26.839 -11.714 1.00 91.75 120 ASN A CA 1
ATOM 942 C C . ASN A 1 120 ? -18.187 -26.975 -10.337 1.00 91.75 120 ASN A C 1
ATOM 944 O O . ASN A 1 120 ? -19.308 -27.474 -10.258 1.00 91.75 120 ASN A O 1
ATOM 948 N N . GLY A 1 121 ? -17.527 -26.545 -9.257 1.00 91.06 121 GLY A N 1
ATOM 949 C CA . GLY A 1 121 ? -18.031 -26.623 -7.888 1.00 91.06 121 GLY A CA 1
ATOM 950 C C . GLY A 1 121 ? -17.901 -25.298 -7.127 1.00 91.06 121 GLY A C 1
ATOM 951 O O . GLY A 1 121 ? -17.643 -24.252 -7.730 1.00 91.06 121 GLY A O 1
ATOM 952 N N . PRO A 1 122 ? -18.108 -25.316 -5.797 1.00 89.31 122 PRO A N 1
ATOM 953 C CA . PRO A 1 122 ? -18.006 -24.117 -4.980 1.00 89.31 122 PRO A CA 1
ATOM 954 C C . PRO A 1 122 ? -16.557 -23.623 -4.884 1.00 89.31 122 PRO A C 1
ATOM 956 O O . PRO A 1 122 ? -15.602 -24.404 -4.898 1.00 89.31 122 PRO A O 1
ATOM 959 N N . ARG A 1 123 ? -16.418 -22.305 -4.730 1.00 91.94 123 ARG A N 1
ATOM 960 C CA . ARG A 1 123 ? -15.170 -21.638 -4.351 1.00 91.94 123 ARG A CA 1
ATOM 961 C C . ARG A 1 123 ? -15.301 -21.227 -2.898 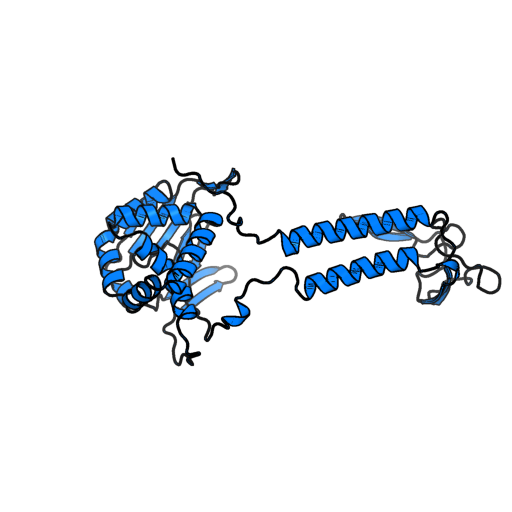1.00 91.94 123 ARG A C 1
ATOM 963 O O . ARG A 1 123 ? -16.208 -20.469 -2.565 1.00 91.94 123 ARG A O 1
ATOM 970 N N . VAL A 1 124 ? -14.443 -21.763 -2.042 1.00 92.62 124 VAL A N 1
ATOM 971 C CA . VAL A 1 124 ? -14.545 -21.577 -0.593 1.00 92.62 124 VAL A CA 1
ATOM 972 C C . VAL A 1 124 ? -13.223 -21.043 -0.075 1.00 92.62 124 VAL A C 1
ATOM 974 O O . VAL A 1 124 ? -12.180 -21.648 -0.300 1.00 92.62 124 VAL A O 1
ATOM 977 N N . MET A 1 125 ? -13.279 -19.917 0.625 1.00 93.75 125 MET A N 1
ATOM 978 C CA . MET A 1 125 ? -12.162 -19.388 1.398 1.00 93.75 125 MET A CA 1
ATOM 979 C C . MET A 1 125 ? -12.478 -19.589 2.878 1.00 93.75 125 MET A C 1
ATOM 981 O O . MET A 1 125 ? -13.568 -19.238 3.327 1.00 93.75 125 MET A O 1
ATOM 985 N N . VAL A 1 126 ? -11.545 -20.182 3.615 1.00 93.94 126 VAL A N 1
ATOM 986 C CA . VAL A 1 126 ? -11.652 -20.415 5.058 1.00 93.94 126 VAL A CA 1
ATOM 987 C C . VAL A 1 126 ? -10.423 -19.826 5.728 1.00 93.94 126 VAL A C 1
ATOM 989 O O . VAL A 1 126 ? -9.319 -19.941 5.198 1.00 93.94 126 VAL A O 1
ATOM 992 N N . HIS A 1 127 ? -10.624 -19.212 6.887 1.00 93.81 127 HIS A N 1
ATOM 993 C CA . HIS A 1 127 ? -9.584 -18.546 7.651 1.00 93.81 127 HIS A CA 1
ATOM 994 C C . HIS A 1 127 ? -9.821 -18.769 9.149 1.00 93.81 127 HIS A C 1
ATOM 996 O O . HIS A 1 127 ? -10.946 -18.580 9.619 1.00 93.81 127 HIS A O 1
ATOM 1002 N N . ASN A 1 128 ? -8.791 -19.176 9.889 1.00 92.31 128 ASN A N 1
ATOM 1003 C CA . ASN A 1 128 ? -8.751 -19.031 11.345 1.00 92.31 128 ASN A CA 1
ATOM 1004 C C . ASN A 1 128 ? -7.957 -17.776 11.699 1.00 92.31 128 ASN A C 1
ATOM 1006 O O . ASN A 1 128 ? -6.889 -17.540 11.144 1.00 92.31 128 ASN A O 1
ATOM 1010 N N . GLU A 1 129 ? -8.488 -17.002 12.637 1.00 90.38 129 GLU A N 1
ATOM 1011 C CA . GLU A 1 129 ? -7.842 -15.795 13.138 1.00 90.38 129 GLU A CA 1
ATOM 1012 C C . GLU A 1 129 ? -7.111 -16.137 14.441 1.00 90.38 129 GLU A C 1
ATOM 1014 O O . GLU A 1 129 ? -7.724 -16.165 15.513 1.00 90.38 129 GLU A O 1
ATOM 1019 N N . ASP A 1 130 ? -5.816 -16.423 14.317 1.00 87.88 130 ASP A N 1
ATOM 1020 C CA . ASP A 1 130 ? -4.921 -16.741 15.427 1.00 87.88 130 ASP A CA 1
ATOM 1021 C C . ASP A 1 130 ? -3.901 -15.600 15.566 1.00 87.88 130 ASP A C 1
ATOM 1023 O O . ASP A 1 130 ? -3.079 -15.366 14.680 1.00 87.88 130 ASP A O 1
ATOM 1027 N N . GLY A 1 131 ? -3.976 -14.872 16.678 1.00 80.62 131 GLY A N 1
ATOM 1028 C CA . GLY A 1 131 ? -3.176 -13.678 16.936 1.00 80.62 131 GLY A CA 1
ATOM 1029 C C . GLY A 1 131 ? -3.330 -13.232 18.387 1.00 80.62 131 GLY A C 1
ATOM 1030 O O . GLY A 1 131 ? -3.316 -14.057 19.298 1.00 80.62 131 GLY A O 1
ATOM 1031 N N . ASP A 1 132 ? -3.532 -11.935 18.630 1.00 85.31 132 ASP A N 1
ATOM 1032 C CA . ASP A 1 132 ? -3.696 -11.433 19.998 1.00 85.31 132 ASP A CA 1
ATOM 1033 C C . ASP A 1 132 ? -4.946 -12.033 20.674 1.00 85.31 132 ASP A C 1
ATOM 1035 O O . ASP A 1 132 ? -6.087 -11.797 20.270 1.00 85.31 132 ASP A O 1
ATOM 1039 N N . SER A 1 133 ? -4.726 -12.775 21.764 1.00 89.38 133 SER A N 1
ATOM 1040 C CA . SER A 1 133 ? -5.776 -13.396 22.582 1.00 89.38 133 SER A CA 1
ATOM 1041 C C . SER A 1 133 ? -6.895 -12.439 23.027 1.00 89.38 133 SER A C 1
ATOM 1043 O O . SER A 1 133 ? -8.029 -12.882 23.227 1.00 89.38 133 SER A O 1
ATOM 1045 N N . LEU A 1 134 ? -6.622 -11.133 23.142 1.00 92.38 134 LEU A N 1
ATOM 1046 C CA . LEU A 1 134 ? -7.610 -10.103 23.474 1.00 92.38 134 LEU A CA 1
ATOM 1047 C C . LEU A 1 134 ? -8.696 -9.965 22.401 1.00 92.38 134 LEU A C 1
ATOM 1049 O O . LEU A 1 134 ? -9.844 -9.636 22.710 1.00 92.38 134 LEU A O 1
ATOM 1053 N N . VAL A 1 135 ? -8.361 -10.236 21.139 1.00 92.12 135 VAL A N 1
ATOM 1054 C CA . VAL A 1 135 ? -9.258 -10.075 19.984 1.00 92.12 135 VAL A CA 1
ATOM 1055 C C . VAL A 1 135 ? -10.421 -11.054 20.049 1.00 92.12 135 VAL A C 1
ATOM 1057 O O . VAL A 1 135 ? -11.525 -10.722 19.618 1.00 92.12 135 VAL A O 1
ATOM 1060 N N . LYS A 1 136 ? -10.218 -12.222 20.663 1.00 91.12 136 LYS A N 1
ATOM 1061 C CA . LYS A 1 136 ? -11.279 -13.208 20.885 1.00 91.12 136 LYS A CA 1
ATOM 1062 C C . LYS A 1 136 ? -12.486 -12.607 21.611 1.00 91.12 136 LYS A C 1
ATOM 1064 O O . LYS A 1 136 ? -13.624 -12.886 21.238 1.00 91.12 136 LYS A O 1
ATOM 1069 N N . ASP A 1 137 ? -12.226 -11.775 22.620 1.00 92.12 137 ASP A N 1
ATOM 1070 C CA . ASP A 1 137 ? -13.263 -11.223 23.492 1.00 92.12 137 ASP A CA 1
ATOM 1071 C C . ASP A 1 137 ? -13.660 -9.788 23.116 1.00 92.12 137 ASP A C 1
ATOM 1073 O O . ASP A 1 137 ? -14.791 -9.361 23.377 1.00 92.12 137 ASP A O 1
ATOM 1077 N N . LEU A 1 138 ? -12.731 -9.032 22.523 1.00 95.50 138 LEU A N 1
ATOM 1078 C CA . LEU A 1 138 ? -12.906 -7.610 22.227 1.00 95.50 138 LEU A CA 1
ATOM 1079 C C . LEU A 1 138 ? -13.211 -7.326 20.754 1.00 95.50 138 LEU A C 1
ATOM 1081 O O . LEU A 1 138 ? -13.773 -6.269 20.459 1.00 95.50 138 LEU A O 1
ATOM 1085 N N . GLY A 1 139 ? -12.876 -8.249 19.852 1.00 95.12 139 GLY A N 1
ATOM 1086 C CA . GLY A 1 139 ? -13.115 -8.127 18.419 1.00 95.12 139 GLY A CA 1
ATOM 1087 C C . GLY A 1 139 ? -14.598 -8.024 18.066 1.00 95.12 139 GLY A C 1
ATOM 1088 O O . GLY A 1 139 ? -15.497 -8.430 18.813 1.00 95.12 139 GLY A O 1
ATOM 1089 N N . TYR A 1 140 ? -14.869 -7.439 16.907 1.00 96.69 140 TYR A N 1
ATOM 1090 C CA . TYR A 1 140 ? -16.226 -7.205 16.423 1.00 96.69 140 TYR A CA 1
ATOM 1091 C C . TYR A 1 140 ? -16.279 -7.248 14.901 1.00 96.69 140 TYR A C 1
ATOM 1093 O O . TYR A 1 140 ? -15.282 -7.040 14.224 1.00 96.69 140 TYR A O 1
ATOM 1101 N N . VAL A 1 141 ? -17.464 -7.501 14.358 1.00 97.50 141 VAL A N 1
ATOM 1102 C CA . VAL A 1 141 ? -17.730 -7.420 12.924 1.00 97.50 141 VAL A CA 1
ATOM 1103 C C . VAL A 1 141 ? -18.286 -6.043 12.599 1.00 97.50 141 VAL A C 1
ATOM 1105 O O . VAL A 1 141 ? -19.206 -5.565 13.261 1.00 97.50 141 VAL A O 1
ATOM 1108 N N . VAL A 1 142 ? -17.757 -5.412 11.562 1.00 98.12 142 VAL A N 1
ATOM 1109 C CA . VAL A 1 142 ? -18.304 -4.195 10.966 1.00 98.12 142 VAL A CA 1
ATOM 1110 C C . VAL A 1 142 ? -19.010 -4.564 9.669 1.00 98.12 142 VAL A C 1
ATOM 1112 O O . VAL A 1 142 ? -18.450 -5.279 8.845 1.00 98.12 142 VAL A O 1
ATOM 1115 N N . VAL A 1 143 ? -20.230 -4.060 9.490 1.00 98.31 143 VAL A N 1
ATOM 1116 C CA . VAL A 1 143 ? -20.953 -4.057 8.213 1.00 98.31 143 VAL A CA 1
ATOM 1117 C C . VAL A 1 143 ? -21.054 -2.601 7.773 1.00 98.31 143 VAL A C 1
ATOM 1119 O O . VAL A 1 143 ? -21.822 -1.830 8.353 1.00 98.31 143 VAL A O 1
ATOM 1122 N N . ALA A 1 144 ? -20.242 -2.207 6.797 1.00 98.19 144 ALA A N 1
ATOM 1123 C CA . ALA A 1 144 ? -20.074 -0.820 6.382 1.00 98.19 144 ALA A CA 1
ATOM 1124 C C . ALA A 1 144 ? -20.730 -0.540 5.026 1.00 98.19 144 ALA A C 1
ATOM 1126 O O . ALA A 1 144 ? -20.714 -1.383 4.130 1.00 98.19 144 ALA A O 1
ATOM 1127 N N . ASN A 1 145 ? -21.283 0.666 4.888 1.00 98.44 145 ASN A N 1
ATOM 1128 C CA . ASN A 1 145 ? -21.641 1.281 3.609 1.00 98.44 145 ASN A CA 1
ATOM 1129 C C . ASN A 1 145 ? -21.035 2.686 3.562 1.00 98.44 145 ASN A C 1
ATOM 1131 O O . ASN A 1 145 ? -21.543 3.594 4.221 1.00 98.44 145 ASN A O 1
ATOM 1135 N N . ILE A 1 146 ? -19.937 2.841 2.839 1.00 98.12 146 ILE A N 1
ATOM 1136 C CA . ILE A 1 146 ? -19.156 4.071 2.772 1.00 98.12 146 ILE A CA 1
ATOM 1137 C C . ILE A 1 146 ? -19.525 4.835 1.502 1.00 98.12 146 ILE A C 1
ATOM 1139 O O . ILE A 1 146 ? -19.601 4.254 0.418 1.00 98.12 146 ILE A O 1
ATOM 1143 N N . ASP A 1 147 ? -19.780 6.132 1.652 1.00 98.38 147 ASP A N 1
ATOM 1144 C CA . ASP A 1 147 ? -20.061 7.029 0.532 1.00 98.38 147 ASP A CA 1
ATOM 1145 C C . ASP A 1 147 ? -18.812 7.213 -0.358 1.00 98.38 147 ASP A C 1
ATOM 1147 O O . ASP A 1 147 ? -17.693 7.082 0.141 1.00 98.38 147 ASP A O 1
ATOM 1151 N N . PRO A 1 148 ? -18.967 7.552 -1.655 1.00 98.12 148 PRO A N 1
ATOM 1152 C CA . PRO A 1 148 ? -17.832 7.891 -2.510 1.00 98.12 148 PRO A CA 1
ATOM 1153 C C . PRO A 1 148 ? -16.965 9.004 -1.908 1.00 98.12 148 PRO A C 1
ATOM 1155 O O . PRO A 1 148 ? -17.484 9.926 -1.273 1.00 98.12 148 PRO A O 1
ATOM 1158 N N . TYR A 1 149 ? -15.658 8.951 -2.159 1.00 97.94 149 TYR A N 1
ATOM 1159 C CA . TYR A 1 149 ? -14.693 9.921 -1.642 1.00 97.94 149 TYR A CA 1
ATOM 1160 C C . TYR A 1 149 ? -13.918 10.585 -2.782 1.00 97.94 149 TYR A C 1
ATOM 1162 O O . TYR A 1 149 ? -13.384 9.901 -3.651 1.00 97.94 149 TYR A O 1
ATOM 1170 N N . GLU A 1 150 ? -13.833 11.914 -2.771 1.00 97.19 150 GLU A N 1
ATOM 1171 C CA . GLU A 1 150 ? -13.036 12.683 -3.732 1.00 97.19 150 GLU A CA 1
ATOM 1172 C C . GLU A 1 150 ? -11.629 12.913 -3.169 1.00 97.19 150 GLU A C 1
ATOM 1174 O O . GLU A 1 150 ? -11.449 13.545 -2.126 1.00 97.19 150 GLU A O 1
ATOM 1179 N N . LEU A 1 151 ? -10.622 12.372 -3.850 1.00 94.06 151 LEU A N 1
ATOM 1180 C CA . LEU A 1 151 ? -9.219 12.549 -3.506 1.00 94.06 151 LEU A CA 1
ATOM 1181 C C . LEU A 1 151 ? -8.746 13.975 -3.842 1.00 94.06 151 LEU A C 1
ATOM 1183 O O . LEU A 1 151 ? -9.282 14.613 -4.747 1.00 94.06 151 LEU A O 1
ATOM 1187 N N . PRO A 1 152 ? -7.678 14.478 -3.190 1.00 90.38 152 PRO A N 1
ATOM 1188 C CA . PRO A 1 152 ? -7.149 15.820 -3.457 1.00 90.38 152 PRO A CA 1
ATOM 1189 C C . PRO A 1 152 ? -6.725 16.078 -4.912 1.00 90.38 152 PRO A C 1
ATOM 1191 O O . PRO A 1 152 ? -6.628 17.230 -5.330 1.00 90.38 152 PRO A O 1
ATOM 1194 N N . ASN A 1 153 ? -6.444 15.022 -5.678 1.00 89.62 153 ASN A N 1
ATOM 1195 C CA . ASN A 1 153 ? -6.100 15.091 -7.097 1.00 89.62 153 ASN A CA 1
ATOM 1196 C C . ASN A 1 153 ? -7.333 15.109 -8.031 1.00 89.62 153 ASN A C 1
ATOM 1198 O O . ASN A 1 153 ? -7.157 15.201 -9.244 1.00 89.62 153 ASN A O 1
ATOM 1202 N N . GLY A 1 154 ? -8.551 15.042 -7.481 1.00 93.69 154 GLY A N 1
ATOM 1203 C CA . GLY A 1 154 ? -9.822 15.008 -8.209 1.00 93.69 154 GLY A CA 1
ATOM 1204 C C . GLY A 1 154 ? -10.315 13.604 -8.575 1.00 93.69 154 GLY A C 1
ATOM 1205 O O . GLY A 1 154 ? -11.408 13.478 -9.130 1.00 93.69 154 GLY A O 1
ATOM 1206 N N . ASP A 1 155 ? -9.549 12.550 -8.277 1.00 95.00 155 ASP A N 1
ATOM 1207 C CA . ASP A 1 155 ? -9.998 11.174 -8.495 1.00 95.00 155 ASP A CA 1
ATOM 1208 C C . ASP A 1 155 ? -11.110 10.809 -7.506 1.00 95.00 155 ASP A C 1
ATOM 1210 O O . ASP A 1 155 ? -11.087 11.204 -6.341 1.00 95.00 155 ASP A O 1
ATOM 1214 N N . ILE A 1 156 ? -12.083 10.014 -7.953 1.00 96.88 156 ILE A N 1
ATOM 1215 C CA . ILE A 1 156 ? -13.212 9.591 -7.118 1.00 96.88 156 ILE A CA 1
ATOM 1216 C C . ILE A 1 156 ? -13.064 8.112 -6.773 1.00 96.88 156 ILE A C 1
ATOM 1218 O O . ILE A 1 156 ? -13.091 7.248 -7.652 1.00 96.88 156 ILE A O 1
ATOM 1222 N N . ILE A 1 157 ? -12.976 7.824 -5.478 1.00 95.56 157 ILE A N 1
ATOM 1223 C CA . ILE A 1 157 ? -13.114 6.479 -4.927 1.00 95.56 157 ILE A CA 1
ATOM 1224 C C . ILE A 1 157 ? -14.612 6.140 -4.912 1.00 95.56 157 ILE A C 1
ATOM 1226 O O . ILE A 1 157 ? -15.405 6.925 -4.380 1.00 95.56 157 ILE A O 1
ATOM 1230 N N . PRO A 1 158 ? -15.039 5.018 -5.519 1.00 96.31 158 PRO A N 1
ATOM 1231 C CA . PRO A 1 158 ? -16.445 4.634 -5.541 1.00 96.31 158 PRO A CA 1
ATOM 1232 C C . PRO A 1 158 ? -16.956 4.283 -4.138 1.00 96.31 158 PRO A C 1
ATOM 1234 O O . PRO A 1 158 ? -16.179 4.016 -3.229 1.00 96.31 158 PRO A O 1
ATOM 1237 N N . ALA A 1 159 ? -18.281 4.241 -3.979 1.00 96.88 159 ALA A N 1
ATOM 1238 C CA . ALA A 1 159 ? -18.898 3.772 -2.742 1.00 96.88 159 ALA A CA 1
ATOM 1239 C C . ALA A 1 159 ? -18.458 2.337 -2.410 1.00 96.88 159 ALA A C 1
ATOM 1241 O O . ALA A 1 159 ? -18.367 1.485 -3.300 1.00 96.88 159 ALA A O 1
ATOM 1242 N N . GLU A 1 160 ? -18.265 2.054 -1.124 1.00 95.38 160 GLU A N 1
ATOM 1243 C CA . GLU A 1 160 ? -17.820 0.748 -0.644 1.00 95.38 160 GLU A CA 1
ATOM 1244 C C . GLU A 1 160 ? -18.875 0.102 0.252 1.00 95.38 160 GLU A C 1
ATOM 1246 O O . GLU A 1 160 ? -19.373 0.710 1.195 1.00 95.38 160 GLU A O 1
ATOM 1251 N N . SER A 1 161 ? -19.181 -1.171 0.012 1.00 97.75 161 SER A N 1
ATOM 1252 C CA . SER A 1 161 ? -20.057 -1.951 0.889 1.00 97.75 161 SER A CA 1
ATOM 1253 C C . SER A 1 161 ? -19.398 -3.275 1.237 1.00 97.75 161 S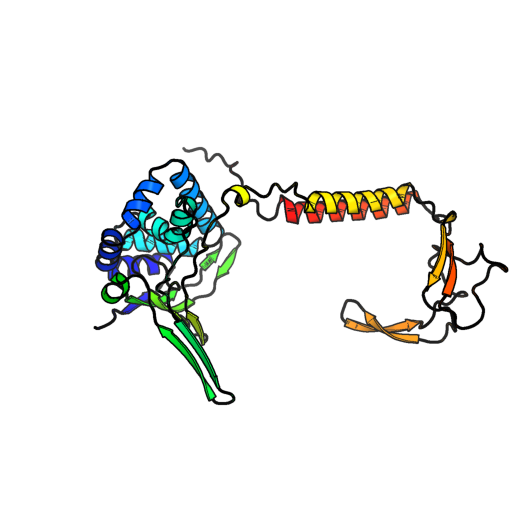ER A C 1
ATOM 1255 O O . SER A 1 161 ? -19.239 -4.143 0.372 1.00 97.75 161 SER A O 1
ATOM 1257 N N . PHE A 1 162 ? -19.031 -3.444 2.506 1.00 97.88 162 PHE A N 1
ATOM 1258 C CA . PHE A 1 162 ? -18.289 -4.614 2.968 1.00 97.88 162 PHE A CA 1
ATOM 1259 C C . PHE A 1 162 ? -18.677 -5.067 4.374 1.00 97.88 162 PHE A C 1
ATOM 1261 O O . PHE A 1 162 ? -19.276 -4.338 5.163 1.00 97.88 162 PHE A O 1
ATOM 1268 N N . THR A 1 163 ? -18.317 -6.309 4.681 1.00 98.12 163 THR A N 1
ATOM 1269 C CA . THR A 1 163 ? -18.334 -6.883 6.024 1.00 98.12 163 THR A CA 1
ATOM 1270 C C . THR A 1 163 ? -16.921 -7.310 6.389 1.00 98.12 163 THR A C 1
ATOM 1272 O O . THR A 1 163 ? -16.260 -7.979 5.598 1.00 98.12 163 THR A O 1
ATOM 1275 N N . ALA A 1 164 ? -16.448 -6.936 7.574 1.00 97.44 164 ALA A N 1
ATOM 1276 C CA . ALA A 1 164 ? -15.103 -7.256 8.037 1.00 97.44 164 ALA A CA 1
ATOM 1277 C C . ALA A 1 164 ? -15.101 -7.603 9.523 1.00 97.44 164 ALA A C 1
ATOM 1279 O O . ALA A 1 164 ? -15.830 -6.991 10.301 1.00 97.44 164 ALA A O 1
ATOM 1280 N N . PHE A 1 165 ? -14.265 -8.555 9.924 1.00 96.38 165 PHE A N 1
ATOM 1281 C CA . PHE A 1 165 ? -13.899 -8.711 11.326 1.00 96.38 165 PHE A CA 1
ATOM 1282 C C . PHE A 1 165 ? -12.779 -7.725 11.659 1.00 96.38 165 PHE A C 1
ATOM 1284 O O . PHE A 1 165 ? -11.821 -7.579 10.902 1.00 96.38 165 PHE A O 1
ATOM 1291 N N . CYS A 1 166 ? -12.921 -7.013 12.769 1.00 95.75 166 CYS A N 1
ATOM 1292 C CA . CYS A 1 166 ? -12.052 -5.909 13.138 1.00 95.75 166 CYS A CA 1
ATOM 1293 C C . CYS A 1 166 ? -11.449 -6.135 14.518 1.00 95.75 166 CYS A C 1
ATOM 1295 O O . CYS A 1 166 ? -12.139 -6.454 15.494 1.00 95.75 166 CYS A O 1
ATOM 1297 N N . TYR A 1 167 ? -10.150 -5.874 14.586 1.00 95.56 167 TYR A N 1
ATOM 1298 C CA . TYR A 1 167 ? -9.436 -5.685 15.835 1.00 95.56 167 TYR A CA 1
ATOM 1299 C C . TYR A 1 167 ? -9.840 -4.319 16.418 1.00 95.56 167 TYR A C 1
ATOM 1301 O O . TYR A 1 167 ? -10.035 -3.366 15.654 1.00 95.56 167 TYR A O 1
ATOM 1309 N N . PRO A 1 168 ? -9.990 -4.179 17.745 1.00 96.62 168 PRO A N 1
ATOM 1310 C CA . PRO A 1 168 ? -10.453 -2.924 18.320 1.00 96.62 168 PRO A CA 1
ATOM 1311 C C . PRO A 1 168 ? -9.500 -1.761 18.037 1.00 96.62 168 PRO A C 1
ATOM 1313 O O . PRO A 1 168 ? -8.333 -1.793 18.410 1.00 96.62 168 PRO A O 1
ATOM 1316 N N . GLY A 1 169 ? -10.019 -0.700 17.418 1.0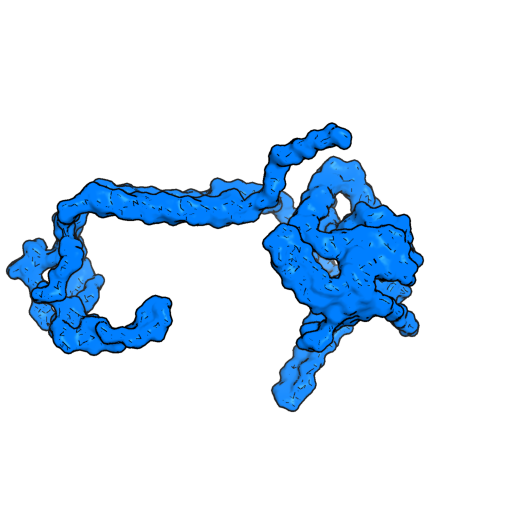0 96.25 169 GLY A N 1
ATOM 1317 C CA . GLY A 1 169 ? -9.257 0.527 17.168 1.00 96.25 169 GLY A CA 1
ATOM 1318 C C . GLY A 1 169 ? -8.443 0.524 15.876 1.00 96.25 169 GLY A C 1
ATOM 1319 O O . GLY A 1 169 ? -7.804 1.531 15.580 1.00 96.25 169 GLY A O 1
ATOM 1320 N N . LEU A 1 170 ? -8.474 -0.577 15.119 1.00 96.38 170 LEU A N 1
ATOM 1321 C CA . LEU A 1 170 ? -7.858 -0.694 13.801 1.00 96.38 170 LEU A CA 1
ATOM 1322 C C . LEU A 1 170 ? -8.919 -0.599 12.700 1.00 96.38 170 LEU A C 1
ATOM 1324 O O . LEU A 1 170 ? -10.077 -0.988 12.896 1.00 96.38 170 LEU A O 1
ATOM 1328 N N . LEU A 1 171 ? -8.517 -0.075 11.543 1.00 96.94 171 LEU A N 1
ATOM 1329 C CA . LEU A 1 171 ? -9.352 -0.046 10.344 1.00 96.94 171 LEU A CA 1
ATOM 1330 C C . LEU A 1 171 ? -9.751 -1.462 9.903 1.00 96.94 171 LEU A C 1
ATOM 1332 O O . LEU A 1 171 ? -9.059 -2.454 10.160 1.00 96.94 171 LEU A O 1
ATOM 1336 N N . ALA A 1 172 ? -10.897 -1.554 9.232 1.00 95.38 172 ALA A N 1
ATOM 1337 C CA . ALA A 1 172 ? -11.366 -2.807 8.662 1.00 95.38 172 ALA A CA 1
ATOM 1338 C C . ALA A 1 172 ? -10.394 -3.331 7.591 1.00 95.38 172 ALA A C 1
ATOM 1340 O O . ALA A 1 172 ? -9.879 -2.565 6.784 1.00 95.38 172 ALA A O 1
ATOM 1341 N N . GLY A 1 173 ? -10.180 -4.651 7.567 1.00 89.25 173 GLY A N 1
ATOM 1342 C CA . GLY A 1 173 ? -9.330 -5.317 6.571 1.00 89.25 173 GLY A CA 1
ATOM 1343 C C . GLY A 1 173 ? -8.066 -5.984 7.120 1.00 89.25 173 GLY A C 1
ATOM 1344 O O . GLY A 1 173 ? -7.429 -6.718 6.376 1.00 89.25 173 GLY A O 1
ATOM 1345 N N . ASN A 1 174 ? -7.732 -5.797 8.404 1.00 88.69 174 ASN A N 1
ATOM 1346 C CA . ASN A 1 174 ? -6.578 -6.461 9.034 1.00 88.69 174 ASN A CA 1
ATOM 1347 C C . ASN A 1 174 ? -6.747 -7.990 9.178 1.00 88.69 174 ASN A C 1
ATOM 1349 O O . ASN A 1 174 ? -5.778 -8.731 9.065 1.00 88.69 174 ASN A O 1
ATOM 1353 N N . ALA A 1 175 ? -7.976 -8.444 9.441 1.00 91.94 175 ALA A N 1
ATOM 1354 C CA . ALA A 1 175 ? -8.334 -9.853 9.610 1.00 91.94 175 ALA A CA 1
ATOM 1355 C C . ALA A 1 175 ? -8.934 -10.407 8.304 1.00 91.94 175 ALA A C 1
ATOM 1357 O O . ALA A 1 175 ? -8.309 -10.349 7.248 1.00 91.94 175 ALA A O 1
ATOM 1358 N N . TYR A 1 176 ? -10.179 -10.886 8.334 1.00 94.31 176 TYR A N 1
ATOM 1359 C CA . TYR A 1 176 ? -10.928 -11.277 7.141 1.00 94.31 176 TYR A CA 1
ATOM 1360 C C . TYR A 1 176 ? -12.046 -10.287 6.804 1.00 94.31 176 TYR A C 1
ATOM 1362 O O . TYR A 1 176 ? -12.662 -9.669 7.681 1.00 94.31 176 TYR A O 1
ATOM 1370 N N . SER A 1 177 ? -12.346 -10.165 5.513 1.00 96.38 177 SER A N 1
ATOM 1371 C CA . SER A 1 177 ? -13.438 -9.338 5.007 1.00 96.38 177 SER A CA 1
ATOM 1372 C C . SER A 1 177 ? -13.989 -9.848 3.677 1.00 96.38 177 SER A C 1
ATOM 1374 O O . SER A 1 177 ? -13.364 -10.641 2.972 1.00 96.38 177 SER A O 1
ATOM 1376 N N . PHE A 1 178 ? -15.188 -9.393 3.330 1.00 96.50 178 PHE A N 1
ATOM 1377 C CA . PHE A 1 178 ? -15.776 -9.586 2.011 1.00 96.50 178 PHE A CA 1
ATOM 1378 C C . PHE A 1 178 ? -16.671 -8.404 1.638 1.00 96.50 178 PHE A C 1
ATOM 1380 O O . PHE A 1 178 ? -17.266 -7.767 2.509 1.00 96.50 178 PHE A O 1
ATOM 1387 N N . ASN A 1 179 ? -16.783 -8.107 0.345 1.00 96.00 179 ASN A N 1
ATOM 1388 C CA . ASN A 1 179 ? -17.605 -7.006 -0.157 1.00 96.00 179 ASN A CA 1
ATOM 1389 C C . ASN A 1 179 ? -18.776 -7.477 -1.036 1.00 96.00 179 ASN A C 1
ATOM 1391 O O . ASN A 1 179 ? -18.863 -8.644 -1.424 1.00 96.00 179 ASN A O 1
ATOM 1395 N N . LEU A 1 180 ? -19.691 -6.558 -1.364 1.00 94.00 180 LEU A N 1
ATOM 1396 C CA . LEU A 1 180 ? -20.864 -6.853 -2.203 1.00 94.00 180 LEU A CA 1
ATOM 1397 C C . LEU A 1 180 ? -20.521 -7.230 -3.656 1.00 94.00 180 LEU A C 1
ATOM 1399 O O . LEU A 1 180 ? -21.382 -7.738 -4.371 1.00 94.00 180 LEU A O 1
ATOM 1403 N N . HIS A 1 181 ? -19.277 -7.021 -4.089 1.00 94.31 181 HIS A N 1
ATOM 1404 C CA . HIS A 1 181 ? -18.793 -7.386 -5.422 1.00 94.31 181 HIS A CA 1
ATOM 1405 C C . HIS A 1 181 ? -18.173 -8.791 -5.472 1.00 94.31 181 HIS A C 1
ATOM 1407 O O . HIS A 1 181 ? -17.682 -9.210 -6.519 1.00 94.31 181 HIS A O 1
ATOM 1413 N N . GLY A 1 182 ? -18.207 -9.533 -4.359 1.00 91.25 182 GLY A N 1
ATOM 1414 C CA . GLY A 1 182 ? -17.678 -10.894 -4.277 1.00 91.25 182 GLY A CA 1
ATOM 1415 C C . GLY A 1 182 ? -16.160 -10.968 -4.106 1.00 91.25 182 GLY A C 1
ATOM 1416 O O . GLY A 1 182 ? -15.594 -12.049 -4.268 1.00 91.25 182 GLY A O 1
ATOM 1417 N N . LEU A 1 183 ? -15.496 -9.854 -3.776 1.00 93.25 183 LEU A N 1
ATOM 1418 C CA . LEU A 1 183 ? -14.105 -9.875 -3.329 1.00 93.25 183 LEU A CA 1
ATOM 1419 C C . LEU A 1 183 ? -14.066 -10.322 -1.866 1.00 93.25 183 LEU A C 1
ATOM 1421 O O . LEU A 1 183 ? -14.731 -9.723 -1.022 1.00 93.25 183 LEU A O 1
ATOM 1425 N N . CYS A 1 184 ? -13.260 -11.341 -1.581 1.00 94.12 184 CYS A N 1
ATOM 1426 C CA . CYS A 1 184 ? -12.957 -11.809 -0.231 1.00 94.12 184 CYS A CA 1
ATOM 1427 C C . CYS A 1 184 ? -11.470 -11.585 0.056 1.00 94.12 184 CYS A C 1
ATOM 1429 O O . CYS A 1 184 ? -10.636 -11.816 -0.821 1.00 94.12 184 CYS A O 1
ATOM 1431 N N . SER A 1 185 ? -11.151 -11.171 1.278 1.00 94.88 185 SER A N 1
ATOM 1432 C CA . SER A 1 185 ? -9.789 -10.947 1.755 1.00 94.88 185 SER A CA 1
ATOM 1433 C C . SER A 1 185 ? -9.576 -11.616 3.111 1.00 94.88 185 SER A C 1
ATOM 1435 O O . SER A 1 185 ? -10.504 -11.731 3.913 1.00 94.88 185 SER A O 1
ATOM 1437 N N . SER A 1 186 ? -8.341 -12.035 3.366 1.00 94.62 186 SER A N 1
ATOM 1438 C CA . SER A 1 186 ? -7.866 -12.524 4.658 1.00 94.62 186 SER A CA 1
ATOM 1439 C C . SER A 1 186 ? -6.410 -12.110 4.847 1.00 94.62 186 SER A C 1
ATOM 1441 O O . SER A 1 186 ? -5.602 -12.309 3.935 1.00 94.62 186 SER A O 1
ATOM 1443 N N . GLY A 1 187 ? -6.072 -11.575 6.013 1.00 90.75 187 GLY A N 1
ATOM 1444 C CA . GLY A 1 187 ? -4.709 -11.234 6.400 1.00 90.75 187 GLY A CA 1
ATOM 1445 C C . GLY A 1 187 ? -4.023 -12.380 7.138 1.00 90.75 187 GLY A C 1
ATOM 1446 O O . GLY A 1 187 ? -4.604 -13.002 8.019 1.00 90.75 187 GLY A O 1
ATOM 1447 N N . ASN A 1 188 ? -2.761 -12.646 6.809 1.00 89.81 188 ASN A N 1
ATOM 1448 C CA . ASN A 1 188 ? -1.897 -13.511 7.608 1.00 89.81 188 ASN A CA 1
ATOM 1449 C C . ASN A 1 188 ? -0.694 -12.680 8.042 1.00 89.81 188 ASN A C 1
ATOM 1451 O O . ASN A 1 188 ? -0.016 -12.084 7.202 1.00 89.81 188 ASN A O 1
ATOM 1455 N N . PHE A 1 189 ? -0.428 -12.642 9.345 1.00 85.69 189 PHE A N 1
ATOM 1456 C CA . PHE A 1 189 ? 0.689 -11.879 9.875 1.00 85.69 189 PHE A CA 1
ATOM 1457 C C . PHE A 1 189 ? 2.021 -12.464 9.401 1.00 85.69 189 PHE A C 1
ATOM 1459 O O . PHE A 1 189 ? 2.299 -13.653 9.563 1.00 85.69 189 PHE A O 1
ATOM 1466 N N . GLN A 1 190 ? 2.858 -11.607 8.825 1.00 81.88 190 GLN A N 1
ATOM 1467 C CA . GLN A 1 190 ? 4.242 -11.915 8.501 1.00 81.88 190 GLN A CA 1
ATOM 1468 C C . GLN A 1 190 ? 5.105 -10.761 8.983 1.00 81.88 190 GLN A C 1
ATOM 1470 O O . GLN A 1 190 ? 4.770 -9.595 8.789 1.00 81.88 190 GLN A O 1
ATOM 1475 N N . MET A 1 191 ? 6.232 -11.090 9.600 1.00 77.94 191 MET A N 1
ATOM 1476 C CA . MET A 1 191 ? 7.159 -10.100 10.122 1.00 77.94 191 MET A CA 1
ATOM 1477 C C . MET A 1 191 ? 8.568 -10.430 9.654 1.00 77.94 191 MET A C 1
ATOM 1479 O O . MET A 1 191 ? 9.007 -11.581 9.705 1.00 77.94 191 MET A O 1
ATOM 1483 N N . ALA A 1 192 ? 9.283 -9.406 9.192 1.00 76.69 192 ALA A N 1
ATOM 1484 C CA . ALA A 1 192 ? 10.688 -9.544 8.859 1.00 76.69 192 ALA A CA 1
ATOM 1485 C C . ALA A 1 192 ? 11.477 -9.930 10.118 1.00 76.69 192 ALA A C 1
ATOM 1487 O O . ALA A 1 192 ? 11.343 -9.296 11.162 1.00 76.69 192 ALA A O 1
ATOM 1488 N N . LYS A 1 193 ? 12.338 -10.948 10.008 1.00 75.19 193 LYS A N 1
ATOM 1489 C CA . LYS A 1 193 ? 13.219 -11.374 11.109 1.00 75.19 193 LYS A CA 1
ATOM 1490 C C . LYS A 1 193 ? 14.140 -10.246 11.579 1.00 75.19 193 LYS A C 1
ATOM 1492 O O . LYS A 1 193 ? 14.509 -10.187 12.748 1.00 75.19 193 LYS A O 1
ATOM 1497 N N . CYS A 1 194 ? 14.572 -9.411 10.642 1.00 74.25 194 CYS A N 1
ATOM 1498 C CA . CYS A 1 194 ? 15.395 -8.255 10.923 1.00 74.25 194 CYS A CA 1
ATOM 1499 C C . CYS A 1 194 ? 15.141 -7.173 9.883 1.00 74.25 194 CYS A C 1
ATOM 1501 O O . CYS A 1 194 ? 14.766 -7.465 8.745 1.00 74.25 194 CYS A O 1
ATOM 1503 N N . VAL A 1 195 ? 15.378 -5.934 10.288 1.00 76.19 195 VAL A N 1
ATOM 1504 C CA . VAL A 1 195 ? 15.302 -4.771 9.419 1.00 76.19 195 VAL A CA 1
ATOM 1505 C C . VAL A 1 195 ? 16.694 -4.163 9.339 1.00 76.19 195 VAL A C 1
ATOM 1507 O O . VAL A 1 195 ? 17.221 -3.676 10.335 1.00 76.19 195 VAL A O 1
ATOM 1510 N N . GLU A 1 196 ? 17.297 -4.203 8.151 1.00 77.00 196 GLU A N 1
ATOM 1511 C CA . GLU A 1 196 ? 18.593 -3.575 7.877 1.00 77.00 196 GLU A CA 1
ATOM 1512 C C . GLU A 1 196 ? 18.414 -2.049 7.811 1.00 77.00 196 GLU A C 1
ATOM 1514 O O . GLU A 1 196 ? 18.213 -1.467 6.743 1.00 77.00 196 GLU A O 1
ATOM 1519 N N . ARG A 1 197 ? 18.429 -1.388 8.975 1.00 75.75 197 ARG A N 1
ATOM 1520 C CA . ARG A 1 197 ? 18.113 0.046 9.114 1.00 75.75 197 ARG A CA 1
ATOM 1521 C C . ARG A 1 197 ? 19.051 0.930 8.286 1.00 75.75 197 ARG A C 1
ATOM 1523 O O . ARG A 1 197 ? 18.632 1.962 7.769 1.00 75.75 197 ARG A O 1
ATOM 1530 N N . GLU A 1 198 ? 20.303 0.520 8.106 1.00 67.69 198 GLU A N 1
ATOM 1531 C CA . GLU A 1 198 ? 21.271 1.174 7.221 1.00 67.69 198 GLU A CA 1
ATOM 1532 C C . GLU A 1 198 ? 20.841 1.200 5.746 1.00 67.69 198 GLU A C 1
ATOM 1534 O O . GLU A 1 198 ? 21.158 2.169 5.052 1.00 67.69 198 GLU A O 1
ATOM 1539 N N . LYS A 1 199 ? 20.070 0.207 5.280 1.00 66.69 199 LYS A N 1
ATOM 1540 C CA . LYS A 1 199 ? 19.484 0.177 3.929 1.00 66.69 199 LYS A CA 1
ATOM 1541 C C . LYS A 1 199 ? 18.196 0.995 3.809 1.00 66.69 199 LYS A C 1
ATOM 1543 O O . LYS A 1 199 ? 17.786 1.298 2.696 1.00 66.69 199 LYS A O 1
ATOM 1548 N N . ILE A 1 200 ? 17.578 1.396 4.926 1.00 65.31 200 ILE A N 1
ATOM 1549 C CA . ILE A 1 200 ? 16.379 2.260 4.942 1.00 65.31 200 ILE A CA 1
ATOM 1550 C C . ILE A 1 200 ? 16.726 3.733 4.641 1.00 65.31 200 ILE A C 1
ATOM 1552 O O . ILE A 1 200 ? 15.848 4.585 4.507 1.00 65.31 200 ILE A O 1
ATOM 1556 N N . ARG A 1 201 ? 18.007 4.080 4.469 1.00 55.62 201 ARG A N 1
ATOM 1557 C CA . ARG A 1 201 ? 18.395 5.449 4.112 1.00 55.62 201 ARG A CA 1
ATOM 1558 C C . ARG A 1 201 ? 17.990 5.811 2.687 1.00 55.62 201 ARG A C 1
ATOM 1560 O O . ARG A 1 201 ? 18.318 5.095 1.748 1.00 55.62 201 ARG A O 1
ATOM 1567 N N . SER A 1 202 ? 17.341 6.982 2.594 1.00 54.19 202 SER A N 1
ATOM 1568 C CA . SER A 1 202 ? 16.985 7.754 1.398 1.00 54.19 202 SER A CA 1
ATOM 1569 C C . SER A 1 202 ? 17.816 7.325 0.202 1.00 54.19 202 SER A C 1
ATOM 1571 O O . SER A 1 202 ? 18.994 7.685 0.155 1.00 54.19 202 SER A O 1
ATOM 1573 N N . HIS A 1 203 ? 17.234 6.558 -0.722 1.00 49.75 203 HIS A N 1
ATOM 1574 C CA . HIS A 1 203 ? 17.904 6.237 -1.973 1.00 49.75 203 HIS A CA 1
ATOM 1575 C C . HIS A 1 203 ? 18.285 7.584 -2.592 1.00 49.75 203 HIS A C 1
ATOM 1577 O O . HIS A 1 203 ? 17.395 8.347 -2.984 1.00 49.75 203 HIS A O 1
ATOM 1583 N N . PRO A 1 204 ? 19.570 7.984 -2.588 1.00 55.31 204 PRO A N 1
ATOM 1584 C CA . PRO A 1 204 ? 19.933 9.205 -3.260 1.00 55.31 204 PRO A CA 1
ATOM 1585 C C . PRO A 1 204 ? 19.611 8.906 -4.715 1.00 55.31 204 PRO A C 1
ATOM 1587 O O . PRO A 1 204 ? 20.074 7.895 -5.235 1.00 55.31 204 PRO A O 1
ATOM 1590 N N . TRP A 1 205 ? 18.859 9.775 -5.385 1.00 60.09 205 TRP A N 1
ATOM 1591 C CA . TRP A 1 205 ? 18.633 9.670 -6.831 1.00 60.09 205 TRP A CA 1
ATOM 1592 C C . TRP A 1 205 ? 19.945 9.521 -7.633 1.00 60.09 205 TRP A C 1
ATOM 1594 O O . TRP A 1 205 ? 19.923 9.191 -8.807 1.00 60.09 205 TRP A O 1
ATOM 1604 N N . LYS A 1 206 ? 21.104 9.780 -7.011 1.00 67.12 206 LYS A N 1
ATOM 1605 C CA . LYS A 1 206 ? 22.454 9.475 -7.496 1.00 67.12 206 LYS A CA 1
ATOM 1606 C C . LYS A 1 206 ? 22.889 8.058 -7.093 1.00 67.12 206 LYS A C 1
ATOM 1608 O O . LYS A 1 206 ? 23.824 7.904 -6.308 1.00 67.12 206 LYS A O 1
ATOM 1613 N N . ASP A 1 207 ? 22.210 7.045 -7.602 1.00 71.44 207 ASP A N 1
ATOM 1614 C CA . ASP A 1 207 ? 22.573 5.641 -7.420 1.00 71.44 207 ASP A CA 1
ATOM 1615 C C . ASP A 1 207 ? 23.288 5.062 -8.658 1.00 71.44 207 ASP A C 1
ATOM 1617 O O . ASP A 1 207 ? 23.586 5.769 -9.628 1.00 71.44 207 ASP A O 1
ATOM 1621 N N . GLU A 1 208 ? 23.604 3.765 -8.611 1.00 81.62 208 GLU A N 1
ATOM 1622 C CA . GLU A 1 208 ? 24.216 3.033 -9.728 1.00 81.62 208 GLU A CA 1
ATOM 1623 C C . GLU A 1 208 ? 23.370 3.130 -11.005 1.00 81.62 208 GLU A C 1
ATOM 1625 O O . GLU A 1 208 ? 23.921 3.231 -12.102 1.00 81.62 208 GLU A O 1
ATOM 1630 N N . LEU A 1 209 ? 22.041 3.173 -10.871 1.00 81.56 209 LEU A N 1
ATOM 1631 C CA . LEU A 1 209 ? 21.121 3.279 -11.996 1.00 81.56 209 LEU A CA 1
ATOM 1632 C C . LEU A 1 209 ? 21.262 4.630 -12.706 1.00 81.56 209 LEU A C 1
ATOM 1634 O O . LEU A 1 209 ? 21.398 4.667 -13.929 1.00 81.56 209 LEU A O 1
ATOM 1638 N N . THR A 1 210 ? 21.327 5.733 -11.960 1.00 84.38 210 THR A N 1
ATOM 1639 C CA . THR A 1 210 ? 21.584 7.063 -12.534 1.00 84.38 210 THR A CA 1
ATOM 1640 C C . THR A 1 210 ? 22.939 7.138 -13.232 1.00 84.38 210 THR A C 1
ATOM 1642 O O . THR A 1 210 ? 23.042 7.732 -14.308 1.00 84.38 210 THR A O 1
ATOM 1645 N N . LEU A 1 211 ? 23.978 6.502 -12.680 1.00 88.31 211 LEU A N 1
ATOM 1646 C CA . LEU A 1 211 ? 25.279 6.425 -13.347 1.00 88.31 211 LEU A CA 1
ATOM 1647 C C . LEU A 1 211 ? 25.190 5.657 -14.674 1.00 88.31 211 LEU A C 1
ATOM 1649 O O . LEU A 1 211 ? 25.714 6.127 -15.684 1.00 88.31 211 LEU A O 1
ATOM 1653 N N . VAL A 1 212 ? 24.505 4.511 -14.695 1.00 91.75 212 VAL A N 1
ATOM 1654 C CA . VAL A 1 212 ? 24.306 3.703 -15.910 1.00 91.75 212 VAL A CA 1
ATOM 1655 C C . VAL A 1 212 ? 23.550 4.493 -16.978 1.00 91.75 212 VAL A C 1
ATOM 1657 O O . VAL A 1 212 ? 23.979 4.523 -18.133 1.00 91.75 212 VAL A O 1
ATOM 1660 N N . VAL A 1 213 ? 22.474 5.186 -16.597 1.00 92.31 213 VAL A N 1
ATOM 1661 C CA . VAL A 1 213 ? 21.684 6.031 -17.503 1.00 92.31 213 VAL A CA 1
ATOM 1662 C C . VAL A 1 213 ? 22.542 7.156 -18.092 1.00 92.31 213 VAL A C 1
ATOM 1664 O O . VAL A 1 213 ? 22.550 7.355 -19.308 1.00 92.31 213 VAL A O 1
ATOM 1667 N N . LEU A 1 214 ? 23.318 7.861 -17.262 1.00 91.94 214 LEU A N 1
ATOM 1668 C CA . LEU A 1 214 ? 24.218 8.920 -17.729 1.00 91.94 214 LEU A CA 1
ATOM 1669 C C . LEU A 1 214 ? 25.280 8.384 -18.694 1.00 91.94 214 LEU A C 1
ATOM 1671 O O . LEU A 1 214 ? 25.468 8.952 -19.769 1.00 91.94 214 LEU A O 1
ATOM 1675 N N . LEU A 1 215 ? 25.953 7.284 -18.343 1.00 95.00 215 LEU A N 1
ATOM 1676 C CA . LEU A 1 215 ? 26.982 6.671 -19.186 1.00 95.00 215 LEU A CA 1
ATOM 1677 C C . LEU A 1 215 ? 26.421 6.217 -20.536 1.00 95.00 215 LEU A C 1
ATOM 1679 O O . LEU A 1 215 ? 27.069 6.414 -21.563 1.00 95.00 215 LEU A O 1
ATOM 1683 N N . HIS A 1 216 ? 25.215 5.655 -20.554 1.00 95.12 216 HIS A N 1
ATOM 1684 C CA . HIS A 1 216 ? 24.527 5.231 -21.770 1.00 95.12 216 HIS A CA 1
ATOM 1685 C C . HIS A 1 216 ? 24.285 6.405 -22.732 1.00 95.12 216 HIS A C 1
ATOM 1687 O O . HIS A 1 216 ? 24.729 6.371 -23.881 1.00 95.12 216 HIS A O 1
ATOM 1693 N N . PHE A 1 217 ? 23.650 7.482 -22.257 1.00 95.88 217 PHE A N 1
ATOM 1694 C CA . PHE A 1 217 ? 23.345 8.641 -23.102 1.00 95.88 217 PHE A CA 1
ATOM 1695 C C . PHE A 1 217 ? 24.591 9.443 -23.496 1.00 95.88 217 PHE A C 1
ATOM 1697 O O . PHE A 1 217 ? 24.670 9.924 -24.628 1.00 95.88 217 PHE A O 1
ATOM 1704 N N . LEU A 1 218 ? 25.596 9.543 -22.617 1.00 95.25 218 LEU A N 1
ATOM 1705 C CA . LEU A 1 218 ? 26.885 10.158 -22.951 1.00 95.25 218 LEU A CA 1
ATOM 1706 C C . LEU A 1 218 ? 27.648 9.354 -24.004 1.00 95.25 218 LEU A C 1
ATOM 1708 O O . LEU A 1 218 ? 28.298 9.942 -24.863 1.00 95.25 218 LEU A O 1
ATOM 1712 N N . THR A 1 219 ? 27.543 8.025 -23.970 1.00 96.50 219 THR A N 1
ATOM 1713 C CA . THR A 1 219 ? 28.158 7.154 -24.976 1.00 96.50 219 THR A CA 1
ATOM 1714 C C . THR A 1 219 ? 27.527 7.392 -26.346 1.00 96.50 219 THR A C 1
ATOM 1716 O O . THR A 1 219 ? 28.260 7.602 -27.307 1.00 96.50 219 THR A O 1
ATOM 1719 N N . PHE A 1 220 ? 26.195 7.461 -26.453 1.00 95.50 220 PHE A N 1
ATOM 1720 C CA . PHE A 1 220 ? 25.533 7.797 -27.722 1.00 95.50 220 PHE A CA 1
ATOM 1721 C C . PHE A 1 220 ? 25.856 9.210 -28.213 1.00 95.50 220 PHE A C 1
ATOM 1723 O O . PHE A 1 220 ? 26.178 9.394 -29.386 1.00 95.50 220 PHE A O 1
ATOM 1730 N N . ALA A 1 221 ? 25.833 10.197 -27.315 1.00 95.62 221 ALA A N 1
ATOM 1731 C CA . ALA A 1 221 ? 26.200 11.572 -27.641 1.00 95.62 221 ALA A CA 1
ATOM 1732 C C . ALA A 1 221 ? 27.658 11.676 -28.128 1.00 95.62 221 ALA A C 1
ATOM 1734 O O . ALA A 1 221 ? 27.941 12.388 -29.092 1.00 95.62 221 ALA A O 1
ATOM 1735 N N . GLY A 1 222 ? 28.571 10.932 -27.496 1.00 96.12 222 GLY A N 1
ATOM 1736 C CA . GLY A 1 222 ? 29.974 10.837 -27.886 1.00 96.12 222 GLY A CA 1
ATOM 1737 C C . GLY A 1 222 ? 30.163 10.128 -29.225 1.00 96.12 222 GLY A C 1
ATOM 1738 O O . GLY A 1 222 ? 30.869 10.645 -30.088 1.00 96.12 222 GLY A O 1
ATOM 1739 N N . LEU A 1 223 ? 29.493 8.992 -29.441 1.00 94.06 223 LEU A N 1
ATOM 1740 C CA . LEU A 1 223 ? 29.518 8.284 -30.722 1.00 94.06 223 LEU A CA 1
ATOM 1741 C C . LEU A 1 223 ? 29.052 9.191 -31.864 1.00 94.06 223 LEU A C 1
ATOM 1743 O O . LEU A 1 223 ? 29.721 9.245 -32.887 1.00 94.06 223 LEU A O 1
ATOM 1747 N N . ALA A 1 224 ? 27.986 9.973 -31.676 1.00 93.69 224 ALA A N 1
ATOM 1748 C CA . ALA A 1 224 ? 27.498 10.888 -32.709 1.00 93.69 224 ALA A CA 1
ATOM 1749 C C . ALA A 1 224 ? 28.519 11.967 -33.116 1.00 93.69 224 ALA A C 1
ATOM 1751 O O . ALA A 1 224 ? 28.501 12.410 -34.262 1.00 93.69 224 ALA A O 1
ATOM 1752 N N . VAL A 1 225 ? 29.400 12.391 -32.203 1.00 94.25 225 VAL A N 1
ATOM 1753 C CA . VAL A 1 225 ? 30.419 13.424 -32.462 1.00 94.25 225 VAL A CA 1
ATOM 1754 C C . VAL A 1 225 ? 31.704 12.826 -33.033 1.00 94.25 225 VAL A C 1
ATOM 1756 O O . VAL A 1 225 ? 32.301 13.403 -33.941 1.00 94.25 225 VAL A O 1
ATOM 1759 N N . PHE A 1 226 ? 32.154 11.696 -32.484 1.00 93.81 226 PHE A N 1
ATOM 1760 C CA . PHE A 1 226 ? 33.495 11.167 -32.742 1.00 93.81 226 PHE A CA 1
ATOM 1761 C C . PHE A 1 226 ? 33.529 9.987 -33.716 1.00 93.81 226 PHE A C 1
ATOM 1763 O O . PHE A 1 226 ? 34.569 9.765 -34.339 1.00 93.81 226 PHE A O 1
ATOM 1770 N N . ALA A 1 227 ? 32.443 9.220 -33.851 1.00 91.44 227 ALA A N 1
ATOM 1771 C CA . ALA A 1 227 ? 32.408 8.104 -34.786 1.00 91.44 227 ALA A CA 1
ATOM 1772 C C . ALA A 1 227 ? 32.307 8.628 -36.222 1.00 91.44 227 ALA A C 1
ATOM 1774 O O . ALA A 1 227 ? 31.483 9.485 -36.530 1.00 91.44 227 ALA A O 1
ATOM 1775 N N . LYS A 1 228 ? 33.162 8.094 -37.094 1.00 91.50 228 LYS A N 1
ATOM 1776 C CA . LYS A 1 228 ? 33.199 8.426 -38.518 1.00 91.50 228 LYS A CA 1
ATOM 1777 C C . LYS A 1 228 ? 32.734 7.216 -39.321 1.00 91.50 228 LYS A C 1
ATOM 1779 O O . LYS A 1 228 ? 33.535 6.284 -39.471 1.00 91.50 228 LYS A O 1
ATOM 1784 N N . PRO A 1 229 ? 31.472 7.170 -39.775 1.00 92.06 229 PRO A N 1
ATOM 1785 C CA . PRO A 1 229 ? 30.921 5.994 -40.445 1.00 92.06 229 PRO A CA 1
ATOM 1786 C C . PRO A 1 229 ? 31.727 5.590 -41.684 1.00 92.06 229 PRO A C 1
ATOM 1788 O O . PRO A 1 229 ? 31.926 4.401 -41.903 1.00 92.06 229 PRO A O 1
ATOM 1791 N N . GLU A 1 230 ? 32.319 6.542 -42.407 1.00 91.69 230 GLU A N 1
ATOM 1792 C CA . GLU A 1 230 ? 33.175 6.291 -43.573 1.00 91.69 230 GLU A CA 1
ATOM 1793 C C . GLU A 1 230 ? 34.453 5.487 -43.266 1.00 91.69 230 GLU A C 1
ATOM 1795 O O . GLU A 1 230 ? 35.114 4.983 -44.171 1.00 91.69 230 GLU A O 1
ATOM 1800 N N . THR A 1 231 ? 34.821 5.354 -41.989 1.00 93.25 231 THR A N 1
ATOM 1801 C CA . THR A 1 231 ? 35.966 4.537 -41.549 1.00 93.25 231 THR A CA 1
ATOM 1802 C C . THR A 1 231 ? 35.568 3.129 -41.103 1.00 93.25 231 THR A C 1
ATOM 1804 O O . THR A 1 231 ? 36.432 2.328 -40.743 1.00 93.25 231 THR A O 1
ATOM 1807 N N . ILE A 1 232 ? 34.270 2.815 -41.113 1.00 93.19 232 ILE A N 1
ATOM 1808 C CA . ILE A 1 232 ? 33.720 1.573 -40.576 1.00 93.19 232 ILE A CA 1
ATOM 1809 C C . ILE A 1 232 ? 33.435 0.598 -41.717 1.00 93.19 232 ILE A C 1
ATOM 1811 O O . ILE A 1 232 ? 32.651 0.868 -42.626 1.00 93.19 232 ILE A O 1
ATOM 1815 N N . VAL A 1 233 ? 34.041 -0.584 -41.622 1.00 94.31 233 VAL A N 1
ATOM 1816 C CA . VAL A 1 233 ? 33.775 -1.725 -42.500 1.00 94.31 233 VAL A CA 1
ATOM 1817 C C . VAL A 1 233 ? 33.282 -2.877 -41.638 1.00 94.31 233 VAL A C 1
ATOM 1819 O O . VAL A 1 233 ? 33.969 -3.294 -40.705 1.00 94.31 233 VAL A O 1
ATOM 1822 N N . SER A 1 234 ? 32.094 -3.399 -41.941 1.00 94.81 234 SER A N 1
ATOM 1823 C CA . SER A 1 234 ? 31.467 -4.464 -41.156 1.00 94.81 234 SER A CA 1
ATOM 1824 C C . SER A 1 234 ? 31.302 -5.725 -41.992 1.00 94.81 234 SER A C 1
ATOM 1826 O O . SER A 1 234 ? 30.485 -5.777 -42.912 1.00 94.81 234 SER A O 1
ATOM 1828 N N . THR A 1 235 ? 32.092 -6.751 -41.673 1.00 94.88 235 THR A N 1
ATOM 1829 C CA . THR A 1 235 ? 31.994 -8.084 -42.284 1.00 94.88 235 THR A CA 1
ATOM 1830 C C . THR A 1 235 ?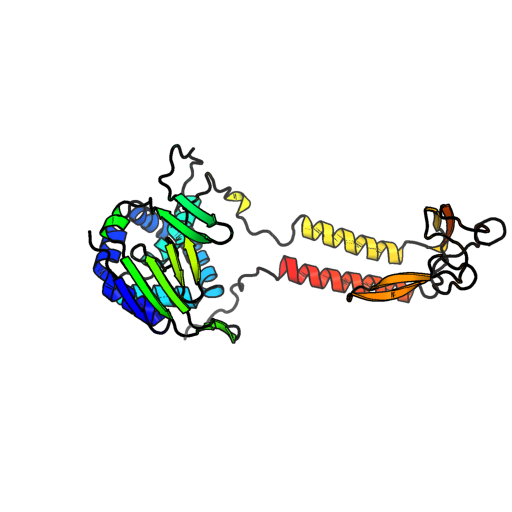 31.370 -9.043 -41.287 1.00 94.88 235 THR A C 1
ATOM 1832 O O . THR A 1 235 ? 31.954 -9.300 -40.236 1.00 94.88 235 THR A O 1
ATOM 1835 N N . GLY A 1 236 ? 30.201 -9.583 -41.611 1.00 94.38 236 GLY A N 1
ATOM 1836 C CA . GLY A 1 236 ? 29.485 -10.455 -40.693 1.00 94.38 236 GLY A CA 1
ATOM 1837 C C . GLY A 1 236 ? 28.101 -10.823 -41.194 1.00 94.38 236 GLY A C 1
ATOM 1838 O O . GLY A 1 236 ? 27.810 -10.710 -42.385 1.00 94.38 236 GLY A O 1
ATOM 1839 N N . VAL A 1 237 ? 27.264 -11.275 -40.262 1.00 95.25 237 VAL A N 1
ATOM 1840 C CA . VAL A 1 237 ? 25.852 -11.557 -40.522 1.00 95.25 237 VAL A CA 1
ATOM 1841 C C . VAL A 1 237 ? 25.077 -10.244 -40.607 1.00 95.25 237 VAL A C 1
ATOM 1843 O O . VAL A 1 237 ? 25.053 -9.486 -39.640 1.00 95.25 237 VAL A O 1
ATOM 1846 N N . HIS A 1 238 ? 24.409 -10.022 -41.734 1.00 92.25 238 HIS A N 1
ATOM 1847 C CA . HIS A 1 238 ? 23.550 -8.868 -42.011 1.00 92.25 238 HIS A CA 1
ATOM 1848 C C . HIS A 1 238 ? 22.178 -9.330 -42.527 1.00 92.25 238 HIS A C 1
ATOM 1850 O O . HIS A 1 238 ? 21.948 -10.530 -42.715 1.00 92.25 238 HIS A O 1
ATOM 1856 N N . GLU A 1 239 ? 21.253 -8.389 -42.757 1.00 90.44 239 GLU A N 1
ATOM 1857 C CA . GLU A 1 239 ? 19.968 -8.691 -43.406 1.00 90.44 239 GLU A CA 1
ATOM 1858 C C . GLU A 1 239 ? 20.223 -9.378 -44.759 1.00 90.44 239 GLU A C 1
ATOM 1860 O O . GLU A 1 239 ? 20.986 -8.855 -45.564 1.00 90.44 239 GLU A O 1
ATOM 1865 N N . PRO A 1 240 ? 19.638 -10.554 -45.041 1.00 92.44 240 PRO A N 1
ATOM 1866 C CA . PRO A 1 240 ? 19.992 -11.285 -46.247 1.00 92.44 240 PRO A CA 1
ATOM 1867 C C . PRO A 1 240 ? 19.745 -10.457 -47.516 1.00 92.44 240 PRO A C 1
ATOM 1869 O O . PRO A 1 240 ? 18.632 -9.981 -47.742 1.00 92.44 240 PRO A O 1
ATOM 1872 N N . VAL A 1 241 ? 20.761 -10.325 -48.371 1.00 91.56 241 VAL A N 1
ATOM 1873 C CA . VAL A 1 241 ? 20.577 -9.802 -49.733 1.00 91.56 241 VAL A CA 1
ATOM 1874 C C . VAL A 1 241 ? 19.928 -10.873 -50.601 1.00 91.56 241 VAL A C 1
ATOM 1876 O O . VAL A 1 241 ? 20.115 -12.067 -50.362 1.00 91.56 241 VAL A O 1
ATOM 1879 N N . GLY A 1 242 ? 19.144 -10.464 -51.595 1.00 90.19 242 GLY A N 1
ATOM 1880 C CA . GLY A 1 242 ? 18.396 -11.390 -52.441 1.00 90.19 242 GLY A CA 1
ATOM 1881 C C . GLY A 1 242 ? 17.429 -10.684 -53.396 1.00 90.19 242 GLY A C 1
ATOM 1882 O O . GLY A 1 242 ? 17.547 -9.478 -53.618 1.00 90.19 242 GLY A O 1
ATOM 1883 N N . PRO A 1 243 ? 16.478 -11.420 -53.999 1.00 90.19 243 PRO A N 1
ATOM 1884 C CA . PRO A 1 243 ? 15.521 -10.853 -54.945 1.00 90.19 243 PRO A CA 1
ATOM 1885 C C . PRO A 1 243 ? 14.632 -9.768 -54.319 1.00 90.19 243 PRO A C 1
ATOM 1887 O O . PRO A 1 243 ? 13.919 -10.016 -53.349 1.00 90.19 243 PRO A O 1
ATOM 1890 N N . CYS A 1 244 ? 14.597 -8.586 -54.936 1.00 88.06 244 CYS A N 1
ATOM 1891 C CA . CYS A 1 244 ? 13.826 -7.433 -54.449 1.00 88.06 244 CYS A CA 1
ATOM 1892 C C . CYS A 1 244 ? 12.298 -7.612 -54.506 1.00 88.06 244 CYS A C 1
ATOM 1894 O O . CYS A 1 244 ? 11.561 -6.858 -53.873 1.00 88.06 244 CYS A O 1
ATOM 1896 N N . ASN A 1 245 ? 11.822 -8.599 -55.272 1.00 90.69 245 ASN A N 1
ATOM 1897 C CA . ASN A 1 245 ? 10.399 -8.834 -55.524 1.00 90.69 245 ASN A CA 1
ATOM 1898 C C . ASN A 1 245 ? 9.738 -9.747 -54.481 1.00 90.69 245 ASN A C 1
ATOM 1900 O O . ASN A 1 245 ? 8.523 -9.928 -54.517 1.00 90.69 245 ASN A O 1
ATOM 1904 N N . GLU A 1 246 ? 10.510 -10.351 -53.575 1.00 91.88 246 GLU A N 1
ATOM 1905 C CA . GLU A 1 246 ? 9.958 -11.212 -52.531 1.00 91.88 246 GLU A CA 1
ATOM 1906 C C . GLU A 1 246 ? 9.582 -10.399 -51.292 1.00 91.88 246 GLU A C 1
ATOM 1908 O O . GLU A 1 246 ? 10.394 -9.646 -50.748 1.00 91.88 246 GLU A O 1
ATOM 1913 N N . THR A 1 247 ? 8.358 -10.592 -50.804 1.00 92.75 247 THR A N 1
ATOM 1914 C CA . THR A 1 247 ? 7.861 -9.972 -49.574 1.00 92.75 247 THR A CA 1
ATOM 1915 C C . THR A 1 247 ? 7.376 -11.019 -48.575 1.00 92.75 247 THR A C 1
ATOM 1917 O O . THR A 1 247 ? 7.075 -12.159 -48.929 1.00 92.75 247 THR A O 1
ATOM 1920 N N . LEU A 1 248 ? 7.329 -10.631 -47.302 1.00 92.62 248 LEU A N 1
ATOM 1921 C CA . LEU A 1 248 ? 6.816 -11.425 -46.195 1.00 92.62 248 LEU A CA 1
ATOM 1922 C C . LEU A 1 248 ? 5.833 -10.602 -45.345 1.00 92.62 248 LEU A C 1
ATOM 1924 O O . LEU A 1 248 ? 5.994 -9.383 -45.221 1.00 92.62 248 LEU A O 1
ATOM 1928 N N . PRO A 1 249 ? 4.812 -11.249 -44.758 1.00 93.50 249 PRO A N 1
ATOM 1929 C CA . PRO A 1 249 ? 3.909 -10.598 -43.820 1.00 93.50 249 PRO A CA 1
ATOM 1930 C C . PRO A 1 249 ? 4.590 -10.384 -42.460 1.00 93.50 249 PRO A C 1
ATOM 1932 O O . PRO A 1 249 ? 5.223 -11.294 -41.927 1.00 93.50 249 PRO A O 1
ATOM 1935 N N . MET A 1 250 ? 4.423 -9.201 -41.869 1.00 90.19 250 MET A N 1
ATOM 1936 C CA . MET A 1 250 ? 4.883 -8.874 -40.516 1.00 90.19 250 MET A CA 1
ATOM 1937 C C . MET A 1 250 ? 3.874 -7.987 -39.785 1.00 90.19 250 MET A C 1
ATOM 1939 O O . MET A 1 250 ? 3.124 -7.247 -40.414 1.00 90.19 250 MET A O 1
ATOM 1943 N N . TYR A 1 251 ? 3.867 -8.041 -38.455 1.00 90.88 251 TYR A N 1
ATOM 1944 C CA . TYR A 1 251 ? 3.085 -7.117 -37.635 1.00 90.88 251 TYR A CA 1
ATOM 1945 C C . TYR A 1 251 ? 3.928 -5.892 -37.272 1.00 90.88 251 TYR A C 1
ATOM 1947 O O . TYR A 1 251 ? 5.082 -6.037 -36.867 1.00 90.88 251 TYR A O 1
ATOM 1955 N N . ASN A 1 252 ? 3.371 -4.689 -37.416 1.00 89.88 252 ASN A N 1
ATOM 1956 C CA . ASN A 1 252 ? 4.015 -3.462 -36.939 1.00 89.88 252 ASN A CA 1
ATOM 1957 C C . ASN A 1 252 ? 3.794 -3.257 -35.422 1.00 89.88 252 ASN A C 1
ATOM 1959 O O . ASN A 1 252 ? 3.078 -4.020 -34.774 1.00 89.88 252 ASN A O 1
ATOM 1963 N N . ALA A 1 253 ? 4.389 -2.202 -34.850 1.00 85.94 253 ALA A N 1
ATOM 1964 C CA . ALA A 1 253 ? 4.335 -1.910 -33.411 1.00 85.94 253 ALA A CA 1
ATOM 1965 C C . ALA A 1 253 ? 2.915 -1.678 -32.845 1.00 85.94 253 ALA A C 1
ATOM 1967 O O . ALA A 1 253 ? 2.725 -1.755 -31.636 1.00 85.94 253 ALA A O 1
ATOM 1968 N N . ILE A 1 254 ? 1.919 -1.426 -33.702 1.00 91.12 254 ILE A N 1
ATOM 1969 C CA . ILE A 1 254 ? 0.503 -1.269 -33.327 1.00 91.12 254 ILE A CA 1
ATOM 1970 C C . ILE A 1 254 ? -0.350 -2.496 -33.694 1.00 91.12 254 ILE A C 1
ATOM 1972 O O . ILE A 1 254 ? -1.576 -2.435 -33.654 1.00 91.12 254 ILE A O 1
ATOM 1976 N N . GLY A 1 255 ? 0.283 -3.620 -34.052 1.00 87.94 255 GLY A N 1
ATOM 1977 C CA . GLY A 1 255 ? -0.386 -4.897 -34.310 1.00 87.94 255 GLY A CA 1
ATOM 1978 C C . GLY A 1 255 ? -1.054 -5.018 -35.683 1.00 87.94 255 GLY A C 1
ATOM 1979 O O . GLY A 1 255 ? -1.866 -5.918 -35.883 1.00 87.94 255 GLY A O 1
ATOM 1980 N N . GLN A 1 256 ? -0.733 -4.150 -36.645 1.00 93.12 256 GLN A N 1
ATOM 1981 C CA . GLN A 1 256 ? -1.263 -4.238 -38.009 1.00 93.12 256 GLN A CA 1
ATOM 1982 C C . GLN A 1 256 ? -0.396 -5.143 -38.885 1.00 93.12 256 GLN A C 1
ATOM 1984 O O . GLN A 1 256 ? 0.830 -5.034 -38.871 1.00 93.12 256 GLN A O 1
ATOM 1989 N N . LEU A 1 257 ? -1.044 -5.992 -39.686 1.00 93.19 257 LEU A N 1
ATOM 1990 C CA . LEU A 1 257 ? -0.382 -6.843 -40.670 1.00 93.19 257 LEU A CA 1
ATOM 1991 C C . LEU A 1 257 ? 0.047 -6.012 -41.887 1.00 93.19 257 LEU A C 1
ATOM 1993 O O . LEU A 1 257 ? -0.793 -5.468 -42.602 1.00 93.19 257 LEU A O 1
ATOM 1997 N N . VAL A 1 258 ? 1.350 -5.942 -42.133 1.00 92.94 258 VAL A N 1
ATOM 1998 C CA . VAL A 1 258 ? 1.967 -5.223 -43.253 1.00 92.94 258 VAL A CA 1
ATOM 1999 C C . VAL A 1 258 ? 2.887 -6.151 -44.048 1.00 92.94 258 VAL A C 1
ATOM 2001 O O . VAL A 1 258 ? 3.387 -7.149 -43.532 1.00 92.94 258 VAL A O 1
ATOM 2004 N N . SER A 1 259 ? 3.104 -5.841 -45.326 1.00 90.75 259 SER A N 1
ATOM 2005 C CA . SER A 1 259 ? 4.014 -6.588 -46.203 1.00 90.75 259 SER A CA 1
ATOM 2006 C C . SER A 1 259 ? 5.362 -5.872 -46.272 1.00 90.75 259 SER A C 1
ATOM 2008 O O . SER A 1 259 ? 5.423 -4.749 -46.770 1.00 90.75 259 SER A O 1
ATOM 2010 N N . LYS A 1 260 ? 6.441 -6.517 -45.816 1.00 89.44 260 LYS A N 1
ATOM 2011 C CA . LYS A 1 260 ? 7.825 -6.014 -45.920 1.00 89.44 260 LYS A CA 1
ATOM 2012 C C . LYS A 1 260 ? 8.612 -6.859 -46.919 1.00 89.44 260 LYS A C 1
ATOM 2014 O O . LYS A 1 260 ? 8.337 -8.045 -47.076 1.00 89.44 260 LYS A O 1
ATOM 2019 N N . ARG A 1 261 ? 9.593 -6.267 -47.605 1.00 88.88 261 ARG A N 1
ATOM 2020 C CA . ARG A 1 261 ? 10.562 -7.021 -48.419 1.00 88.88 261 ARG A CA 1
ATOM 2021 C C . ARG A 1 261 ? 11.271 -8.077 -47.568 1.00 88.88 261 ARG A C 1
ATOM 2023 O O . ARG A 1 261 ? 11.630 -7.821 -46.423 1.00 88.88 261 ARG A O 1
ATOM 2030 N N . LYS A 1 262 ? 11.438 -9.270 -48.135 1.00 90.62 262 LYS A N 1
ATOM 2031 C CA . LYS A 1 262 ? 12.080 -10.414 -47.476 1.00 90.62 262 LYS A CA 1
ATOM 2032 C C . LYS A 1 262 ? 13.604 -10.319 -47.475 1.00 90.62 262 LYS A C 1
ATOM 2034 O O . LYS A 1 262 ? 14.239 -10.871 -46.583 1.00 90.62 262 LYS A O 1
ATOM 2039 N N . TYR A 1 263 ? 14.156 -9.642 -48.476 1.00 91.75 263 TYR A N 1
ATOM 2040 C CA . TYR A 1 263 ? 15.585 -9.440 -48.658 1.00 91.75 263 TYR A CA 1
ATOM 2041 C C . TYR A 1 263 ? 15.900 -7.950 -48.757 1.00 91.75 263 TYR A C 1
ATOM 2043 O O . TYR A 1 263 ? 15.099 -7.177 -49.295 1.00 91.75 263 TYR A O 1
ATOM 2051 N N . LEU A 1 264 ? 17.094 -7.570 -48.307 1.00 89.44 264 LEU A N 1
ATOM 2052 C CA . LEU A 1 264 ? 17.672 -6.271 -48.616 1.00 89.44 264 LEU A CA 1
ATOM 2053 C C . LEU A 1 264 ? 17.875 -6.182 -50.134 1.00 89.44 264 LEU A C 1
ATOM 2055 O O . LEU A 1 264 ? 18.497 -7.066 -50.725 1.00 89.44 264 LEU A O 1
ATOM 2059 N N . CYS A 1 265 ? 17.342 -5.130 -50.760 1.00 88.00 265 CYS A N 1
ATOM 2060 C CA . CYS A 1 265 ? 17.425 -4.911 -52.202 1.00 88.00 265 CYS A CA 1
ATOM 2061 C C . CYS A 1 265 ? 18.589 -3.964 -52.538 1.00 88.00 265 CYS A C 1
ATOM 2063 O O . CYS A 1 265 ? 18.426 -2.753 -52.407 1.00 88.00 265 CYS A O 1
ATOM 2065 N N . PRO A 1 266 ? 19.747 -4.452 -53.022 1.00 82.88 266 PRO A N 1
ATOM 2066 C CA . PRO A 1 266 ? 20.925 -3.599 -53.204 1.00 82.88 266 PRO A CA 1
ATOM 2067 C C . PRO A 1 266 ? 20.788 -2.579 -54.341 1.00 82.88 266 PRO A C 1
ATOM 2069 O O . PRO A 1 266 ? 21.576 -1.645 -54.427 1.00 82.88 266 PRO A O 1
ATOM 2072 N N . THR A 1 267 ? 19.831 -2.778 -55.252 1.00 81.75 267 THR A N 1
ATOM 2073 C CA . THR A 1 267 ? 19.581 -1.891 -56.400 1.00 81.75 267 THR A CA 1
ATOM 2074 C C . THR A 1 267 ? 18.579 -0.777 -56.109 1.00 81.75 267 THR A C 1
ATOM 2076 O O . THR A 1 267 ? 18.448 0.127 -56.924 1.00 81.75 267 THR A O 1
ATOM 2079 N N . ASP A 1 268 ? 17.845 -0.872 -55.000 1.00 80.44 268 ASP A N 1
ATOM 2080 C CA . ASP A 1 268 ? 16.753 0.033 -54.616 1.00 80.44 268 ASP A CA 1
ATOM 2081 C C . ASP A 1 268 ? 16.820 0.285 -53.103 1.00 80.44 268 ASP A C 1
ATOM 2083 O O . ASP A 1 268 ? 15.894 -0.015 -52.348 1.00 80.44 268 ASP A O 1
ATOM 2087 N N . TYR A 1 269 ? 18.001 0.716 -52.665 1.00 79.31 269 TYR A N 1
ATOM 2088 C CA . TYR A 1 269 ? 18.321 1.038 -51.283 1.00 79.31 269 TYR A CA 1
ATOM 2089 C C . TYR A 1 269 ? 18.607 2.539 -51.190 1.00 79.31 269 TYR A C 1
ATOM 2091 O O . TYR A 1 269 ? 19.556 3.010 -51.819 1.00 79.31 269 TYR A O 1
ATOM 2099 N N . ASP A 1 270 ? 17.780 3.281 -50.450 1.00 74.62 270 ASP A N 1
ATOM 2100 C CA . ASP A 1 270 ? 17.833 4.751 -50.387 1.00 74.62 270 ASP A CA 1
ATOM 2101 C C . ASP A 1 270 ? 18.324 5.309 -49.044 1.00 74.62 270 ASP A C 1
ATOM 2103 O O . ASP A 1 270 ? 18.516 6.514 -48.920 1.00 74.62 270 ASP A O 1
ATOM 2107 N N . GLU A 1 271 ? 18.568 4.456 -48.044 1.00 74.06 271 GLU A N 1
ATOM 2108 C CA . GLU A 1 271 ? 18.749 4.931 -46.667 1.00 74.06 271 GLU A CA 1
ATOM 2109 C C . GLU A 1 271 ? 20.150 5.528 -46.407 1.00 74.06 271 GLU A C 1
ATOM 2111 O O . GLU A 1 271 ? 20.428 6.035 -45.323 1.00 74.06 271 GLU A O 1
ATOM 2116 N N . GLY A 1 272 ? 21.045 5.497 -47.400 1.00 78.88 272 GLY A N 1
ATOM 2117 C CA . GLY A 1 272 ? 22.231 6.358 -47.474 1.00 78.88 272 GLY A CA 1
ATOM 2118 C C . GLY A 1 272 ? 23.318 6.158 -46.412 1.00 78.88 272 GLY A C 1
ATOM 2119 O O . GLY A 1 272 ? 24.334 6.836 -46.506 1.00 78.88 272 GLY A O 1
ATOM 2120 N N . TYR A 1 273 ? 23.153 5.254 -45.437 1.00 86.00 273 TYR A N 1
ATOM 2121 C CA . TYR A 1 273 ? 24.097 5.031 -44.323 1.00 86.00 273 TYR A CA 1
ATOM 2122 C C . TYR A 1 273 ? 25.115 3.898 -44.540 1.00 86.00 273 TYR A C 1
ATOM 2124 O O . TYR A 1 273 ? 26.051 3.739 -43.751 1.00 86.00 273 TYR A O 1
ATOM 2132 N N . MET A 1 274 ? 24.935 3.084 -45.581 1.00 90.50 274 MET A N 1
ATOM 2133 C CA . MET A 1 274 ? 25.883 2.038 -45.960 1.00 90.50 274 MET A CA 1
ATOM 2134 C C . MET A 1 274 ? 25.794 1.732 -47.452 1.00 90.50 274 MET A C 1
ATOM 2136 O O . MET A 1 274 ? 24.743 1.904 -48.068 1.00 90.50 274 MET A O 1
ATOM 2140 N N . ASP A 1 275 ? 26.890 1.250 -48.021 1.00 90.38 275 ASP A N 1
ATOM 2141 C CA . ASP A 1 275 ? 26.932 0.726 -49.379 1.00 90.38 275 ASP A CA 1
ATOM 2142 C C . ASP A 1 275 ? 27.994 -0.392 -49.509 1.00 90.38 275 ASP A C 1
ATOM 2144 O O . ASP A 1 275 ? 28.460 -0.984 -48.528 1.00 90.38 275 ASP A O 1
ATOM 2148 N N . PHE A 1 276 ? 28.376 -0.683 -50.753 1.00 92.12 276 PHE A N 1
ATOM 2149 C CA . PHE A 1 276 ? 29.354 -1.702 -51.113 1.00 92.12 276 PHE A CA 1
ATOM 2150 C C . PHE A 1 276 ? 30.635 -1.105 -51.731 1.00 92.12 276 PHE A C 1
ATOM 2152 O O . PHE A 1 276 ? 31.368 -1.820 -52.410 1.00 92.12 276 PHE A O 1
ATOM 2159 N N . HIS A 1 277 ? 30.943 0.185 -51.539 1.00 91.19 277 HIS A N 1
ATOM 2160 C CA . HIS A 1 277 ? 32.068 0.837 -52.237 1.00 91.19 277 HIS A CA 1
ATOM 2161 C C . HIS A 1 277 ? 33.443 0.252 -51.870 1.00 91.19 277 HIS A C 1
ATOM 2163 O O . HIS A 1 277 ? 34.363 0.262 -52.687 1.00 91.19 277 HIS A O 1
ATOM 2169 N N . CYS A 1 278 ? 33.588 -0.270 -50.650 1.00 89.62 278 CYS A N 1
ATOM 2170 C CA . CYS A 1 278 ? 34.829 -0.842 -50.129 1.00 89.62 278 CYS A CA 1
ATOM 2171 C C . CYS A 1 278 ? 35.032 -2.328 -50.482 1.00 89.62 278 CYS A C 1
ATOM 2173 O O . CYS A 1 278 ? 36.091 -2.880 -50.177 1.00 89.62 278 CYS A O 1
ATOM 2175 N N . VAL A 1 279 ? 34.055 -2.989 -51.124 1.00 91.31 279 VAL A N 1
ATOM 2176 C CA . VAL A 1 279 ? 34.183 -4.395 -51.546 1.00 91.31 279 VAL A CA 1
ATOM 2177 C C . VAL A 1 279 ? 34.609 -4.526 -53.015 1.00 91.31 279 VAL A C 1
ATOM 2179 O O . VAL A 1 279 ? 34.294 -3.661 -53.838 1.00 91.31 279 VAL A O 1
ATOM 2182 N N . PRO A 1 280 ? 35.305 -5.618 -53.397 1.00 86.31 280 PRO A N 1
ATOM 2183 C CA . PRO A 1 280 ? 35.718 -5.842 -54.780 1.00 86.31 280 PRO A CA 1
ATOM 2184 C C . PRO A 1 280 ? 34.531 -5.804 -55.750 1.00 86.31 280 PRO A C 1
ATOM 2186 O O . PRO A 1 280 ? 33.587 -6.580 -55.632 1.00 86.31 280 PRO A O 1
ATOM 2189 N N . GLY A 1 281 ? 34.589 -4.900 -56.729 1.00 86.12 281 GLY A N 1
ATOM 2190 C CA . GLY A 1 281 ? 33.518 -4.715 -57.712 1.00 86.12 281 GLY A CA 1
ATOM 2191 C C . GLY A 1 281 ? 32.393 -3.771 -57.278 1.00 86.12 281 GLY A C 1
ATOM 2192 O O . GLY A 1 281 ? 31.475 -3.565 -58.069 1.00 86.12 281 GLY A O 1
ATOM 2193 N N . GLY A 1 282 ? 32.465 -3.178 -56.079 1.00 87.44 282 GLY A N 1
ATOM 2194 C CA . GLY A 1 282 ? 31.566 -2.105 -55.641 1.00 87.44 282 GLY A CA 1
ATOM 2195 C C . GLY A 1 282 ? 30.100 -2.524 -55.494 1.00 87.44 282 GLY A C 1
ATOM 2196 O O . GLY A 1 282 ? 29.208 -1.692 -55.647 1.00 87.44 282 GLY A O 1
ATOM 2197 N N . ARG A 1 283 ? 29.827 -3.825 -55.334 1.00 88.62 283 ARG A N 1
ATOM 2198 C CA . ARG A 1 283 ? 28.482 -4.409 -55.424 1.00 88.62 283 ARG A CA 1
ATOM 2199 C C . ARG A 1 283 ? 28.273 -5.485 -54.367 1.00 88.62 283 ARG A C 1
ATOM 2201 O O . ARG A 1 283 ? 29.210 -6.188 -53.997 1.00 88.62 283 ARG A O 1
ATOM 2208 N N . ALA A 1 284 ? 27.020 -5.636 -53.946 1.00 88.56 284 ALA A N 1
ATOM 2209 C CA . ALA A 1 284 ? 26.583 -6.731 -53.089 1.00 88.56 284 ALA A CA 1
ATOM 2210 C C . ALA A 1 284 ? 26.898 -8.106 -53.714 1.00 88.56 284 ALA A C 1
ATOM 2212 O O . ALA A 1 284 ? 26.899 -8.232 -54.947 1.00 88.56 284 ALA A O 1
ATOM 2213 N N . PRO A 1 285 ? 27.129 -9.150 -52.896 1.00 89.12 285 PRO A N 1
ATOM 2214 C CA . PRO A 1 285 ? 27.351 -10.495 -53.410 1.00 89.12 285 PRO A CA 1
ATOM 2215 C C . PRO A 1 285 ? 26.124 -11.001 -54.190 1.00 89.12 285 PRO A C 1
ATOM 2217 O O . PRO A 1 285 ? 24.986 -10.754 -53.782 1.00 89.12 285 PRO A O 1
ATOM 2220 N N . PRO A 1 286 ? 26.328 -11.698 -55.322 1.00 87.38 286 PRO A N 1
ATOM 2221 C CA . PRO A 1 286 ? 25.235 -12.141 -56.178 1.00 87.38 286 PRO A CA 1
ATOM 2222 C C . PRO A 1 286 ? 24.474 -13.316 -55.558 1.00 87.38 286 PRO A C 1
ATOM 2224 O O . PRO A 1 286 ? 25.077 -14.304 -55.163 1.00 87.38 286 PRO A O 1
ATOM 2227 N N . GLY A 1 287 ? 23.143 -13.262 -55.570 1.00 88.31 287 GLY A N 1
ATOM 2228 C CA . GLY A 1 287 ? 22.294 -14.324 -55.023 1.00 88.31 287 GLY A CA 1
ATOM 2229 C C . GLY A 1 287 ? 21.898 -14.068 -53.572 1.00 88.31 287 GLY A C 1
ATOM 2230 O O . GLY A 1 287 ? 21.884 -12.925 -53.121 1.00 88.31 287 GLY A O 1
ATOM 2231 N N . VAL A 1 288 ? 21.520 -15.130 -52.857 1.00 90.69 288 VAL A N 1
ATOM 2232 C CA . VAL A 1 288 ? 21.057 -15.019 -51.468 1.00 90.69 288 VAL A CA 1
ATOM 2233 C C . VAL A 1 288 ? 22.222 -15.204 -50.507 1.00 90.69 288 VAL A C 1
ATOM 2235 O O . VAL A 1 288 ? 22.748 -16.308 -50.369 1.00 90.69 288 VAL A O 1
ATOM 2238 N N . HIS A 1 289 ? 22.593 -14.133 -49.809 1.00 92.00 289 HIS A N 1
ATOM 2239 C CA . HIS A 1 289 ? 23.699 -14.133 -48.853 1.00 92.00 289 HIS A CA 1
ATOM 2240 C C . HIS A 1 289 ? 23.315 -13.391 -47.578 1.00 92.00 289 HIS A C 1
ATOM 2242 O O . HIS A 1 289 ? 22.807 -12.279 -47.628 1.00 92.00 289 HIS A O 1
ATOM 2248 N N . HIS A 1 290 ? 23.595 -14.001 -46.430 1.00 93.81 290 HIS A N 1
ATOM 2249 C CA . HIS A 1 290 ? 23.417 -13.387 -45.110 1.00 93.81 290 HIS A CA 1
ATOM 2250 C C . HIS A 1 290 ? 24.750 -12.983 -44.476 1.00 93.81 290 HIS A C 1
ATOM 2252 O O . HIS A 1 290 ? 24.753 -12.221 -43.524 1.00 93.81 290 HIS A O 1
ATOM 2258 N N . TRP A 1 291 ? 25.877 -13.488 -44.989 1.00 94.88 291 TRP A N 1
ATOM 2259 C CA . TRP A 1 291 ? 27.214 -13.110 -44.545 1.00 94.88 291 TRP A CA 1
ATOM 2260 C C . TRP A 1 291 ? 27.909 -12.311 -45.641 1.00 94.88 291 TRP A C 1
ATOM 2262 O O . TRP A 1 291 ? 28.229 -12.867 -46.694 1.00 94.88 291 TRP A O 1
ATOM 2272 N N . TYR A 1 292 ? 28.129 -11.021 -45.413 1.00 93.44 292 TYR A N 1
ATOM 2273 C CA . TYR A 1 292 ? 28.776 -10.143 -46.386 1.00 93.44 292 TYR A CA 1
ATOM 2274 C C . TYR A 1 292 ? 29.408 -8.918 -45.719 1.00 93.44 292 TYR A C 1
ATOM 2276 O O . TYR A 1 292 ? 29.310 -8.726 -44.507 1.00 93.44 292 TYR A O 1
ATOM 2284 N N . THR A 1 293 ? 30.119 -8.122 -46.513 1.00 94.19 293 THR A N 1
ATOM 2285 C CA . THR A 1 293 ? 30.782 -6.899 -46.058 1.00 94.19 293 THR A CA 1
ATOM 2286 C C . THR A 1 293 ? 29.990 -5.680 -46.516 1.00 94.19 293 THR A C 1
ATOM 2288 O O . THR A 1 293 ? 29.637 -5.593 -47.691 1.00 94.19 293 THR A O 1
ATOM 2291 N N . VAL A 1 294 ? 29.740 -4.752 -45.594 1.00 93.38 294 VAL A N 1
ATOM 2292 C CA . VAL A 1 294 ? 29.174 -3.421 -45.864 1.00 93.38 294 VAL A CA 1
ATOM 2293 C C . VAL A 1 294 ? 30.138 -2.334 -45.425 1.00 93.38 294 VAL A C 1
ATOM 2295 O O . VAL A 1 294 ? 30.959 -2.534 -44.522 1.00 93.38 294 VAL A O 1
ATOM 2298 N N . CYS A 1 295 ? 30.015 -1.184 -46.067 1.00 93.38 295 CYS A N 1
ATOM 2299 C CA . CYS A 1 295 ? 30.884 -0.035 -45.897 1.00 93.38 295 CYS A CA 1
ATOM 2300 C C . CYS A 1 295 ? 30.025 1.131 -45.421 1.00 93.38 295 CYS A C 1
ATOM 2302 O O . CYS A 1 295 ? 29.001 1.415 -46.038 1.00 93.38 295 CYS A O 1
ATOM 2304 N N . GLY A 1 296 ? 30.405 1.784 -44.324 1.00 92.69 296 GLY A N 1
ATOM 2305 C CA . GLY A 1 296 ? 29.711 2.992 -43.895 1.00 92.69 296 GLY A CA 1
ATOM 2306 C C . GLY A 1 296 ? 29.967 4.139 -44.870 1.00 92.69 296 GLY A C 1
ATOM 2307 O O . GLY A 1 296 ? 31.049 4.265 -45.444 1.00 92.69 296 GLY A O 1
ATOM 2308 N N . THR A 1 297 ? 28.962 4.974 -45.069 1.00 91.81 297 THR A N 1
ATOM 2309 C CA . THR A 1 297 ? 29.029 6.179 -45.901 1.00 91.81 297 THR A CA 1
ATOM 2310 C C . THR A 1 297 ? 29.169 7.414 -45.007 1.00 91.81 297 THR A C 1
ATOM 2312 O O . THR A 1 297 ? 28.749 7.388 -43.847 1.00 91.81 297 THR A O 1
ATOM 2315 N N . PRO A 1 298 ? 29.788 8.505 -45.490 1.00 91.44 298 PRO A N 1
ATOM 2316 C CA . PRO A 1 298 ? 29.902 9.730 -44.707 1.00 91.44 298 PRO A CA 1
ATOM 2317 C C . PRO A 1 298 ? 28.519 10.328 -44.426 1.00 91.44 298 PRO A C 1
ATOM 2319 O O . PRO A 1 298 ? 27.592 10.194 -45.223 1.00 91.44 298 PRO A O 1
ATOM 2322 N N . HIS A 1 299 ? 28.393 11.046 -43.312 1.00 87.75 299 HIS A N 1
ATOM 2323 C CA . HIS A 1 299 ? 27.176 11.797 -43.015 1.00 87.75 299 HIS A CA 1
ATOM 2324 C C . HIS A 1 299 ? 26.914 12.862 -44.088 1.00 87.75 299 HIS A C 1
ATOM 2326 O O . HIS A 1 299 ? 27.782 13.696 -44.343 1.00 87.75 299 HIS A O 1
ATOM 2332 N N . GLU A 1 300 ? 25.698 12.903 -44.640 1.00 87.19 300 GLU A N 1
ATOM 2333 C CA . GLU A 1 300 ? 25.278 13.998 -45.528 1.00 87.19 300 GLU A CA 1
ATOM 2334 C C . GLU A 1 300 ? 25.299 15.347 -44.794 1.00 87.19 300 GLU A C 1
ATOM 2336 O O . GLU A 1 300 ? 25.834 16.337 -45.291 1.00 87.19 300 GLU A O 1
ATOM 2341 N N . ASN A 1 301 ? 24.769 15.365 -43.566 1.00 90.88 301 ASN A N 1
ATOM 2342 C CA . ASN A 1 301 ? 24.780 16.518 -42.674 1.00 90.88 301 ASN A CA 1
ATOM 2343 C C . ASN A 1 301 ? 25.122 16.086 -41.241 1.00 90.88 301 ASN A C 1
ATOM 2345 O O . ASN A 1 301 ? 24.257 15.738 -40.434 1.00 90.88 301 ASN A O 1
ATOM 2349 N N . HIS A 1 302 ? 26.415 16.102 -40.907 1.00 91.25 302 HIS A N 1
ATOM 2350 C CA . HIS A 1 302 ? 26.882 15.651 -39.591 1.00 91.25 302 HIS A CA 1
ATOM 2351 C C . HIS A 1 302 ? 26.345 16.519 -38.444 1.00 91.25 302 HIS A C 1
ATOM 2353 O O . HIS A 1 302 ? 26.024 15.998 -37.378 1.00 91.25 302 HIS A O 1
ATOM 2359 N N . ALA A 1 303 ? 26.182 17.827 -38.670 1.00 93.31 303 ALA A N 1
ATOM 2360 C CA . ALA A 1 303 ? 25.648 18.742 -37.663 1.00 93.31 303 ALA A CA 1
ATOM 2361 C C . ALA A 1 303 ? 24.189 18.414 -37.309 1.00 93.31 303 ALA A C 1
ATOM 2363 O O . ALA A 1 303 ? 23.812 18.454 -36.136 1.00 93.31 303 ALA A O 1
ATOM 2364 N N . GLU A 1 304 ? 23.381 18.040 -38.300 1.00 93.31 304 GLU A N 1
ATOM 2365 C CA . GLU A 1 304 ? 22.004 17.592 -38.089 1.00 93.31 304 GLU A CA 1
ATOM 2366 C C . GLU A 1 304 ? 21.954 16.262 -37.337 1.00 93.31 304 GLU A C 1
ATOM 2368 O O . GLU A 1 304 ? 21.252 16.168 -36.332 1.00 93.31 304 GLU A O 1
ATOM 2373 N N . HIS A 1 305 ? 22.765 15.276 -37.734 1.00 91.00 305 HIS A N 1
ATOM 2374 C CA . HIS A 1 305 ? 22.861 13.996 -37.025 1.00 91.00 305 HIS A CA 1
ATOM 2375 C C . HIS A 1 305 ? 23.232 14.182 -35.543 1.00 91.00 305 HIS A C 1
ATOM 2377 O O . HIS A 1 305 ? 22.560 13.642 -34.662 1.00 91.00 305 HIS A O 1
ATOM 2383 N N . ILE A 1 306 ? 24.248 15.006 -35.250 1.00 95.00 306 ILE A N 1
ATOM 2384 C CA . ILE A 1 306 ? 24.624 15.366 -33.874 1.00 95.00 306 ILE A CA 1
ATOM 2385 C C . ILE A 1 306 ? 23.436 16.005 -33.152 1.00 95.00 306 ILE A C 1
ATOM 2387 O O . ILE A 1 306 ? 23.101 15.584 -32.047 1.00 95.00 306 ILE A O 1
ATOM 2391 N N . THR A 1 307 ? 22.780 16.988 -33.772 1.00 95.62 307 THR A N 1
ATOM 2392 C CA . THR A 1 307 ? 21.651 17.710 -33.166 1.00 95.62 307 THR A CA 1
ATOM 2393 C C . THR A 1 307 ? 20.501 16.769 -32.808 1.00 95.62 307 THR A C 1
ATOM 2395 O O . THR A 1 307 ? 19.983 16.833 -31.693 1.00 95.62 307 THR A O 1
ATOM 2398 N N . VAL A 1 308 ? 20.129 15.862 -33.714 1.00 95.00 308 VAL A N 1
ATOM 2399 C CA . VAL A 1 308 ? 19.040 14.900 -33.506 1.00 95.00 308 VAL A CA 1
ATOM 2400 C C . VAL A 1 308 ? 19.384 13.921 -32.384 1.00 95.00 308 VAL A C 1
ATOM 2402 O O . VAL A 1 308 ? 18.602 13.776 -31.442 1.00 95.00 308 VAL A O 1
ATOM 2405 N N . VAL A 1 309 ? 20.563 13.289 -32.431 1.00 95.31 309 VAL A N 1
ATOM 2406 C CA . VAL A 1 309 ? 20.977 12.315 -31.407 1.00 95.31 309 VAL A CA 1
ATOM 2407 C C . VAL A 1 309 ? 21.077 12.979 -30.034 1.00 95.31 309 VAL A C 1
ATOM 2409 O O . VAL A 1 309 ? 20.546 12.454 -29.058 1.00 95.31 309 VAL A O 1
ATOM 2412 N N . TRP A 1 310 ? 21.689 14.162 -29.946 1.00 97.12 310 TRP A N 1
ATOM 2413 C CA . TRP A 1 310 ? 21.776 14.906 -28.689 1.00 97.12 310 TRP A CA 1
ATOM 2414 C C . TRP A 1 310 ? 20.403 15.339 -28.171 1.00 97.12 310 TRP A C 1
ATOM 2416 O O . TRP A 1 310 ? 20.165 15.260 -26.967 1.00 97.12 310 TRP A O 1
ATOM 2426 N N . GLY A 1 311 ? 19.483 15.736 -29.054 1.00 97.00 311 GLY A N 1
ATOM 2427 C CA . GLY A 1 311 ? 18.100 16.044 -28.691 1.00 97.00 311 GLY A CA 1
ATOM 2428 C C . GLY A 1 311 ? 17.392 14.855 -28.035 1.00 97.00 311 GLY A C 1
ATOM 2429 O O . GLY A 1 311 ? 16.806 15.007 -26.962 1.00 97.00 311 GLY A O 1
ATOM 2430 N N . PHE A 1 312 ? 17.513 13.657 -28.615 1.00 96.44 312 PHE A N 1
ATOM 2431 C CA . PHE A 1 312 ? 16.963 12.434 -28.022 1.00 96.44 312 PHE A CA 1
ATOM 2432 C C . PHE A 1 312 ? 17.669 12.031 -26.723 1.00 96.44 312 PHE A C 1
ATOM 2434 O O . PHE A 1 312 ? 16.993 11.623 -25.778 1.00 96.44 312 PHE A O 1
ATOM 2441 N N . CYS A 1 313 ? 18.992 12.194 -26.626 1.00 96.75 313 CYS A N 1
ATOM 2442 C CA . CYS A 1 313 ? 19.716 11.962 -25.375 1.00 96.75 313 CYS A CA 1
ATOM 2443 C C . CYS A 1 313 ? 19.234 12.900 -24.258 1.00 96.75 313 CYS A C 1
ATOM 2445 O O . CYS A 1 313 ? 18.999 12.448 -23.141 1.00 96.75 313 CYS A O 1
ATOM 2447 N N . LEU A 1 314 ? 19.041 14.191 -24.546 1.00 95.62 314 LEU A N 1
ATOM 2448 C CA . LEU A 1 314 ? 18.534 15.172 -23.579 1.00 95.62 314 LEU A CA 1
ATOM 2449 C C . LEU A 1 314 ? 17.091 14.876 -23.161 1.00 95.62 314 LEU A C 1
ATOM 2451 O O . LEU A 1 314 ? 16.768 14.948 -21.974 1.00 95.62 314 LEU A O 1
ATOM 2455 N N . LEU A 1 315 ? 16.230 14.515 -24.115 1.00 95.81 315 LEU A N 1
ATOM 2456 C CA . LEU A 1 315 ? 14.856 14.102 -23.834 1.00 95.81 315 LEU A CA 1
ATOM 2457 C C . LEU A 1 315 ? 14.827 12.853 -22.941 1.00 95.81 315 LEU A C 1
ATOM 2459 O O . LEU A 1 315 ? 14.121 12.837 -21.935 1.00 95.81 315 LEU A O 1
ATOM 2463 N N . GLY A 1 316 ? 15.635 11.841 -23.269 1.00 94.00 316 GLY A N 1
ATOM 2464 C CA . GLY A 1 316 ? 15.773 10.617 -22.482 1.00 94.00 316 GLY A CA 1
ATOM 2465 C C . GLY A 1 316 ? 16.282 10.892 -21.068 1.00 94.00 316 GLY A C 1
ATOM 2466 O O . GLY A 1 316 ? 15.660 10.461 -20.100 1.00 94.00 316 GLY A O 1
ATOM 2467 N N . LEU A 1 317 ? 17.348 11.683 -20.926 1.00 93.25 317 LEU A N 1
ATOM 2468 C CA . LEU A 1 317 ? 17.866 12.105 -19.621 1.00 93.25 317 LEU A CA 1
ATOM 2469 C C . LEU A 1 317 ? 16.820 12.871 -18.805 1.00 93.25 317 LEU A C 1
ATOM 2471 O O . LEU A 1 317 ? 16.699 12.641 -17.606 1.00 93.25 317 LEU A O 1
ATOM 2475 N N . THR A 1 318 ? 16.034 13.738 -19.445 1.00 91.19 318 THR A N 1
ATOM 2476 C CA . THR A 1 318 ? 14.944 14.474 -18.787 1.00 91.19 318 THR A CA 1
ATOM 2477 C C . THR A 1 318 ? 13.859 13.520 -18.297 1.00 91.19 318 THR A C 1
ATOM 2479 O O . THR A 1 318 ? 13.391 13.644 -17.166 1.00 91.19 318 THR A O 1
ATOM 2482 N N . TYR A 1 319 ? 13.472 12.545 -19.116 1.00 91.38 319 TYR A N 1
ATOM 2483 C CA . TYR A 1 319 ? 12.483 11.537 -18.747 1.00 91.38 319 TYR A CA 1
ATOM 2484 C C . TYR A 1 319 ? 12.952 10.690 -17.557 1.00 91.38 319 TYR A C 1
ATOM 2486 O O . TYR A 1 319 ? 12.248 10.596 -16.552 1.00 91.38 319 TYR A O 1
ATOM 2494 N N . TYR A 1 320 ? 14.173 10.152 -17.618 1.00 89.31 320 TYR A N 1
ATOM 2495 C CA . TYR A 1 320 ? 14.741 9.366 -16.521 1.00 89.31 320 TYR A CA 1
ATOM 2496 C C . TYR A 1 320 ? 14.994 10.196 -15.266 1.00 89.31 320 TYR A C 1
ATOM 2498 O O . TYR A 1 320 ? 14.800 9.688 -14.170 1.00 89.31 320 TYR A O 1
ATOM 2506 N N . TYR A 1 321 ? 15.360 11.472 -15.388 1.00 86.00 321 TYR A N 1
ATOM 2507 C CA . TYR A 1 321 ? 15.441 12.368 -14.237 1.00 86.00 321 TYR A CA 1
ATOM 2508 C C . TYR A 1 321 ? 14.076 12.528 -13.560 1.00 86.00 321 TYR A C 1
ATOM 2510 O O . TYR A 1 321 ? 13.974 12.398 -12.344 1.00 86.00 321 TYR A O 1
ATOM 2518 N N . ASN A 1 322 ? 13.007 12.737 -14.333 1.00 83.50 322 ASN A N 1
ATOM 2519 C CA . ASN A 1 322 ? 11.665 12.827 -13.762 1.00 83.50 322 ASN A CA 1
ATOM 2520 C C . ASN A 1 322 ? 11.238 11.513 -13.094 1.00 83.50 322 ASN A C 1
ATOM 2522 O O . ASN A 1 322 ? 10.653 11.548 -12.017 1.00 83.50 322 ASN A O 1
ATOM 2526 N N . LEU A 1 323 ? 11.566 10.358 -13.676 1.00 80.88 323 LEU A N 1
ATOM 2527 C CA . LEU A 1 323 ? 11.271 9.062 -13.064 1.00 80.88 323 LEU A CA 1
ATOM 2528 C C . LEU A 1 323 ? 12.120 8.775 -11.819 1.00 80.88 323 LEU A C 1
ATOM 2530 O O . LEU A 1 323 ? 11.594 8.301 -10.827 1.00 80.88 323 LEU A O 1
ATOM 2534 N N . LEU A 1 324 ? 13.423 9.032 -11.835 1.00 76.75 324 LEU A N 1
ATOM 2535 C CA . LEU A 1 324 ? 14.319 8.591 -10.759 1.00 76.75 324 LEU A CA 1
ATOM 2536 C C . LEU A 1 324 ? 14.488 9.633 -9.651 1.00 76.75 324 LEU A C 1
ATOM 2538 O O . LEU A 1 324 ? 14.659 9.277 -8.490 1.00 76.75 324 LEU A O 1
ATOM 2542 N N . ALA A 1 325 ? 14.469 10.920 -10.001 1.00 70.50 325 ALA A N 1
ATOM 2543 C CA . ALA A 1 325 ? 14.697 12.013 -9.060 1.00 70.50 325 ALA A CA 1
ATOM 2544 C C . ALA A 1 325 ? 13.410 12.744 -8.660 1.00 70.50 325 ALA A C 1
ATOM 2546 O O . ALA A 1 325 ? 13.377 13.342 -7.585 1.00 70.50 325 ALA A O 1
ATOM 2547 N N . CYS A 1 326 ? 12.371 12.734 -9.505 1.00 67.12 326 CYS A N 1
ATOM 2548 C CA . CYS A 1 326 ? 11.107 13.422 -9.217 1.00 67.12 326 CYS A CA 1
ATOM 2549 C C . CYS A 1 326 ? 9.944 12.477 -8.892 1.00 67.12 326 CYS A C 1
ATOM 2551 O O . CYS A 1 326 ? 8.996 12.916 -8.242 1.00 67.12 326 CYS A O 1
ATOM 2553 N N . SER A 1 327 ? 10.000 11.200 -9.280 1.00 62.06 327 SER A N 1
ATOM 2554 C CA . SER A 1 327 ? 9.021 10.212 -8.832 1.00 62.06 327 SER A CA 1
ATOM 2555 C C . SER A 1 327 ? 9.457 9.691 -7.461 1.00 62.06 327 SER A C 1
ATOM 2557 O O . SER A 1 327 ? 10.571 9.203 -7.290 1.00 62.06 327 SER A O 1
ATOM 2559 N N . GLY A 1 328 ? 8.621 9.911 -6.446 1.00 51.00 328 GLY A N 1
ATOM 2560 C CA . GLY A 1 328 ? 8.939 9.587 -5.051 1.00 51.00 328 GLY A CA 1
ATOM 2561 C C . GLY A 1 328 ? 9.446 10.754 -4.196 1.00 51.00 328 GLY A C 1
ATOM 2562 O O . GLY A 1 328 ? 9.787 10.533 -3.036 1.00 51.00 328 GLY A O 1
ATOM 2563 N N . LEU A 1 329 ? 9.459 11.996 -4.699 1.00 47.28 329 LEU A N 1
ATOM 2564 C CA . LEU A 1 329 ? 9.502 13.146 -3.795 1.00 47.28 329 LEU A CA 1
ATOM 2565 C C . LEU A 1 329 ? 8.145 13.249 -3.090 1.00 47.28 329 LEU A C 1
ATOM 2567 O O . LEU A 1 329 ? 7.199 13.817 -3.633 1.00 47.28 329 LEU A O 1
ATOM 2571 N N . ASP A 1 330 ? 8.079 12.736 -1.859 1.00 47.56 330 ASP A N 1
ATOM 2572 C CA . ASP A 1 330 ? 7.242 13.346 -0.826 1.00 47.56 330 ASP A CA 1
ATOM 2573 C C . ASP A 1 330 ? 7.437 14.862 -0.938 1.00 47.56 330 ASP A C 1
ATOM 2575 O O . ASP A 1 330 ? 8.580 15.330 -0.914 1.00 47.56 330 ASP A O 1
ATOM 2579 N N . GLU A 1 331 ? 6.354 15.624 -1.117 1.00 40.94 331 GLU A N 1
ATOM 2580 C CA . GLU A 1 331 ? 6.397 17.084 -1.211 1.00 40.94 331 GLU A CA 1
ATOM 2581 C C . GLU A 1 331 ? 7.324 17.661 -0.127 1.00 40.94 331 GLU A C 1
ATOM 2583 O O . GLU A 1 331 ? 6.983 17.736 1.058 1.00 40.94 331 GLU A O 1
ATOM 2588 N N . SER A 1 332 ? 8.534 18.070 -0.517 1.00 40.12 332 SER A N 1
ATOM 2589 C CA . SER A 1 332 ? 9.487 18.631 0.428 1.00 40.12 332 SER A CA 1
ATOM 2590 C C . SER A 1 332 ? 8.982 20.004 0.875 1.00 40.12 332 SER A C 1
ATOM 2592 O O . SER A 1 332 ? 8.960 20.958 0.094 1.00 40.12 332 SER A O 1
ATOM 2594 N N . THR A 1 333 ? 8.531 20.084 2.126 1.00 43.78 333 THR A N 1
ATOM 2595 C CA . THR A 1 333 ? 8.871 21.106 3.138 1.00 43.78 333 THR A CA 1
ATOM 2596 C C . THR A 1 333 ? 9.406 22.464 2.651 1.00 43.78 333 THR A C 1
ATOM 2598 O O . THR A 1 333 ? 10.427 22.942 3.135 1.00 43.78 333 THR A O 1
ATOM 2601 N N . ASN A 1 334 ? 8.696 23.164 1.761 1.00 38.22 334 ASN A N 1
ATOM 2602 C CA . ASN A 1 334 ? 9.015 24.569 1.461 1.00 38.22 334 ASN A CA 1
ATOM 2603 C C . ASN A 1 334 ? 7.835 25.543 1.470 1.00 38.22 334 ASN A C 1
ATOM 2605 O O . ASN A 1 334 ? 8.024 26.744 1.276 1.00 38.22 334 ASN A O 1
ATOM 2609 N N . LYS A 1 335 ? 6.628 25.101 1.834 1.00 37.88 335 LYS A N 1
ATOM 2610 C CA . LYS A 1 335 ? 5.583 26.041 2.255 1.00 37.88 335 LYS A CA 1
ATOM 2611 C C . LYS A 1 335 ? 5.702 26.272 3.757 1.00 37.88 335 LYS A C 1
ATOM 2613 O O . LYS A 1 335 ? 5.046 25.611 4.552 1.00 37.88 335 LYS A O 1
ATOM 2618 N N . LYS A 1 336 ? 6.523 27.253 4.151 1.00 36.28 336 LYS A N 1
ATOM 2619 C CA . LYS A 1 336 ? 6.332 27.941 5.436 1.00 36.28 336 LYS A CA 1
ATOM 2620 C C . LYS A 1 336 ? 4.906 28.494 5.437 1.00 36.28 336 LYS A C 1
ATOM 2622 O O . LYS A 1 336 ? 4.651 29.542 4.845 1.00 36.28 336 LYS A O 1
ATOM 2627 N N . HIS A 1 337 ? 3.969 27.785 6.059 1.00 36.59 337 HIS A N 1
ATOM 2628 C CA . HIS A 1 337 ? 2.715 28.395 6.467 1.00 36.59 337 HIS A CA 1
ATOM 2629 C C . HIS A 1 337 ? 3.065 29.507 7.450 1.00 36.59 337 HIS A C 1
ATOM 2631 O O . HIS A 1 337 ? 3.580 29.261 8.539 1.00 36.59 337 HIS A O 1
ATOM 2637 N N . LYS A 1 338 ? 2.851 30.752 7.017 1.00 37.09 338 LYS A N 1
ATOM 2638 C CA . LYS A 1 338 ? 2.764 31.879 7.934 1.00 37.09 338 LYS A CA 1
ATOM 2639 C C . LYS A 1 338 ? 1.536 31.624 8.797 1.00 37.09 338 LYS A C 1
ATOM 2641 O O . LYS A 1 338 ? 0.416 31.698 8.305 1.00 37.09 338 LYS A O 1
ATOM 2646 N N . THR A 1 339 ? 1.768 31.284 10.055 1.00 36.66 339 THR A N 1
ATOM 2647 C CA . THR A 1 339 ? 0.767 31.397 11.109 1.00 36.66 339 THR A CA 1
ATOM 2648 C C . THR A 1 339 ? 0.416 32.875 11.253 1.00 36.66 339 THR A C 1
ATOM 2650 O O . THR A 1 339 ? 1.287 33.667 11.621 1.00 36.66 339 THR A O 1
ATOM 2653 N N . ASN A 1 340 ? -0.823 33.224 10.919 1.00 34.88 340 ASN A N 1
ATOM 2654 C CA . ASN A 1 340 ? -1.509 34.377 11.491 1.00 34.88 340 ASN A CA 1
ATOM 2655 C C . ASN A 1 340 ? -2.466 33.866 12.559 1.00 34.88 340 ASN A C 1
ATOM 2657 O O . ASN A 1 340 ? -3.091 32.812 12.296 1.00 34.88 340 ASN A O 1
#

Organism: Branchiostoma floridae (NCBI:txid7739)

Secondary structure (DSSP, 8-state):
-PPEEEEEEESHHHHHHHHHHHHHHHHHHHHHH-TTHHHHHHHHTSHHHHHHHHHHHHHHHHH-HHHHHHHHHHHHHHTS-HHHHHHHHTHHHHHHHH-------S-----EEEEEE-TTS-EEEEEE--S-TTHHHH-EEEEEEEPPEE-TTS-EEPPEEEEEEE-TTSPTTSSEEEETTS-EEE------S---GGGGS---S-SHHHHHHHHHHHHHHHHHHH--GGG-EEEEEEEEE--TT-EEEEE-TTS-EEEEESSB-TTS----SEESTTSTTSSPPSSSEEEEEEEEPPPS-HHHHHHHHHHHHHHHHHHHHIIIIITT----S-------

Foldseek 3Di:
DDFAEQEFEEALLRRLLSLLQVQLVLQVVCLVPPPCNVVLVVLCPDPVSVVVLVVVVLVCCQPPVRNLSSLVSNCNNNVHDSSSLSSVVCVQVSCQVPDPDLDPPPDDQKKDWDWDDDDVDDTDIDIDDTDPPSCVPSKHKYFYWHCWDQDPVRDIDHIWTKIAIDRRSDDGQQAWMATPVGDIHGHMDDHDSHDPVVVVPDPQLPDPVLVVLVVVLVVLLCCLVPPFQQVDKDWFFDFKAADQPDWDWDADPVGDTDIDGNGDYLVPDDPQQKFQCVPVPRHDDPHIDRTGMIGGDGDPDSVVSSVVSNVVSVVSSVVSCCVSVVVPPPPDDDPPPPDD

Sequence (340 aa):
MAVRVCCVRGSHYQVGLQIGRAARRQIAEYLDRHHVFANLLGILQTEAGRILYEGYLRAAKSAYPHYVEEIVGMSEGSGLPFQHLFLMHCQSEMVLMFTDDCKPVTEIEGCTTVFLNVQNGPRVMVHNEDGDSLVKDLGYVVVANIDPYELPNGDIIPAESFTAFCYPGLLAGNAYSFNLHGLCSSGNFQMAKCVEREKIRSHPWKDELTLVVLLHFLTFAGLAVFAKPETIVSTGVHEPVGPCNETLPMYNAIGQLVSKRKYLCPTDYDEGYMDFHCVPGGRAPPGVHHWYTVCGTPHENHAEHITVVWGFCLLGLTYYYNLLACSGLDESTNKKHKTN